Protein AF-0000000078459900 (afdb_homodimer)

Nearest PDB structures (foldseek):
  2zkw-assembly1_B  TM=9.035E-01  e=1.072E-10  Homo sapiens
  6fp6-assembly6_L  TM=8.905E-01  e=1.484E-10  Homo sapiens
  6fp6-assembly7_N  TM=8.810E-01  e=1.261E-10  Homo sapiens
  6fon-assembly1_C  TM=8.998E-01  e=2.840E-10  Homo sapiens
  6fp6-assembly1_B  TM=9.039E-01  e=4.147E-10  Homo sapiens

pLDDT: mean 89.83, std 14.55, range [19.44, 98.75]

Secondary structure (DSSP, 8-state):
---S-S--EEEEEEEEE-SSSS-EEEEEEEEESSTTPPEEEEEEEES--SEEEEEEBS----TTGGGGG-SBP-TT------TTSSS--TTEEEEEETTEEEEEEESS-BSSSTTB-TT-EEEEESS---TT-SSSHHHHHHSS--SEEEEEE-EEE-S--/---S-S--EEEEEEEEE-SSSS-EEEEEEEEESSTTPPEEEEEEEES--SEEEEEEBS----TTGGGGG-SB--TT------TTSSS--TTEEEEEETTEEEEEEESS-BSSSTTB-TT-EEEEESS---TT-SSSHHHHHHSS--SEEEEEE-EEE-S--

Radius of gyration: 20.07 Å; Cα contacts (8 Å, |Δi|>4): 927; chains: 2; bounding box: 51×70×38 Å

Foldseek 3Di:
DPPPDDQDKWKKKWWKDFPPDGKTWMKIWIFTPDPQTFIKIKWAIAPDAAKWWKWWADALDQVVHPVPLHAGAAPPPDWQADPPDPDHGLTGPFIDHNGIDIDGGHRRADCDDPSHSARGKMFIAPAGQCRLPDPDPCNGRGRVRHHTRMMTGMHTDDDDD/DPPPPDQDKWKKKWWKDFPPDGKTWMKIWIFGPDPQTFIKIKWAIAPDAAKWWKWWADALDQVVHPVPLHAGAAPPPDWQADPPDPDHGLTGPFIDHNGIDIDGGHRRADCDDPSHSARGKMFIADAGQCRLPDPDPCNGRGRVRHHTRMMTGMHTDDDDD

Solvent-accessible surface area (backbone atoms only — not comparable to full-atom values): 16250 Å² total; per-residue (Å²): 131,82,66,75,69,78,88,48,66,48,34,34,29,23,58,32,40,24,95,82,55,78,31,36,34,43,36,41,38,40,26,52,67,48,90,88,46,37,22,28,38,39,35,51,31,44,74,42,79,54,58,16,14,31,34,30,25,58,12,19,35,58,87,66,41,64,75,45,15,64,53,68,22,41,94,78,71,56,60,51,42,37,84,88,39,92,60,47,31,49,15,60,67,45,62,29,47,52,25,40,39,79,37,77,65,35,77,65,49,39,84,56,72,92,72,28,48,56,4,13,16,36,35,37,23,66,28,42,43,56,46,35,71,52,97,44,71,52,18,44,64,63,13,48,16,73,55,68,56,29,26,28,44,24,6,32,41,77,76,83,132,129,84,63,78,69,79,87,49,65,47,34,33,29,22,56,32,39,26,94,83,54,76,32,35,35,43,36,40,38,39,28,51,68,47,92,89,45,36,22,28,38,41,34,49,32,45,74,40,79,54,59,16,14,31,33,30,25,57,12,20,37,56,88,66,40,65,75,45,14,66,52,70,24,42,94,79,71,54,60,53,41,37,83,88,41,90,61,46,32,50,15,60,66,45,63,30,47,53,25,40,38,78,38,76,66,35,77,66,48,38,81,55,75,92,71,28,47,58,4,13,17,37,36,36,24,64,27,41,42,57,47,37,70,51,95,45,69,54,17,44,63,62,12,49,15,75,56,67,56,28,25,29,45,26,8,32,40,76,75,82,130

Structure (mmCIF, N/CA/C/O backbone):
data_AF-0000000078459900-model_v1
#
loop_
_entity.id
_entity.type
_entity.pdbx_description
1 polymer 'Superoxide dismutase'
#
loop_
_atom_site.group_PDB
_atom_site.id
_atom_site.type_symbol
_atom_site.label_atom_id
_atom_site.label_alt_id
_atom_site.label_comp_id
_atom_site.label_asym_id
_atom_site.label_entity_id
_atom_site.label_seq_id
_atom_site.pdbx_PDB_ins_code
_atom_site.Cartn_x
_atom_site.Cartn_y
_atom_site.Cartn_z
_atom_site.occupancy
_atom_site.B_iso_or_equiv
_atom_site.auth_seq_id
_atom_site.auth_comp_id
_atom_site.auth_asym_id
_atom_site.auth_atom_id
_atom_site.pdbx_PDB_model_num
ATOM 1 N N . PHE A 1 1 ? -32.281 8.305 -9.258 1 19.44 1 PHE A N 1
ATOM 2 C CA . PHE A 1 1 ? -31.062 8.664 -9.953 1 19.44 1 PHE A CA 1
ATOM 3 C C . PHE A 1 1 ? -29.844 8.414 -9.07 1 19.44 1 PHE A C 1
ATOM 5 O O . PHE A 1 1 ? -29.688 9.039 -8.023 1 19.44 1 PHE A O 1
ATOM 12 N N . ASN A 1 2 ? -29.562 7.129 -8.672 1 26.48 2 ASN A N 1
ATOM 13 C CA . ASN A 1 2 ? -28.594 6.59 -7.727 1 26.48 2 ASN A CA 1
ATOM 14 C C . ASN A 1 2 ? -27.188 7.113 -8.008 1 26.48 2 ASN A C 1
ATOM 16 O O . ASN A 1 2 ? -26.609 6.824 -9.062 1 26.48 2 ASN A O 1
ATOM 20 N N . LEU A 1 3 ? -26.828 8.32 -7.773 1 26.08 3 LEU A N 1
ATOM 21 C CA . LEU A 1 3 ? -25.906 9.367 -8.203 1 26.08 3 LEU A CA 1
ATOM 22 C C . LEU A 1 3 ? -24.453 8.891 -8.125 1 26.08 3 LEU A C 1
ATOM 24 O O . LEU A 1 3 ? -23.531 9.703 -8.117 1 26.08 3 LEU A O 1
ATOM 28 N N . PHE A 1 4 ? -24.219 7.746 -7.406 1 35.91 4 PHE A N 1
ATOM 29 C CA . PHE A 1 4 ? -22.781 7.617 -7.637 1 35.91 4 PHE A CA 1
ATOM 30 C C . PHE A 1 4 ? -22.469 7.594 -9.125 1 35.91 4 PHE A C 1
ATOM 32 O O . PHE A 1 4 ? -23.016 6.777 -9.867 1 35.91 4 PHE A O 1
ATOM 39 N N . PRO A 1 5 ? -22.375 8.719 -9.891 1 38.56 5 PRO A N 1
ATOM 40 C CA . PRO A 1 5 ? -22.328 8.68 -11.359 1 38.56 5 PRO A CA 1
ATOM 41 C C . PRO A 1 5 ? -21.844 7.336 -11.898 1 38.56 5 PRO A C 1
ATOM 43 O O . PRO A 1 5 ? -21.375 6.488 -11.133 1 38.56 5 PRO A O 1
ATOM 46 N N . ALA A 1 6 ? -21.078 7.328 -13.18 1 39.41 6 ALA A N 1
ATOM 47 C CA . ALA A 1 6 ? -20.5 6.379 -14.133 1 39.41 6 ALA A CA 1
ATOM 48 C C . ALA A 1 6 ? -19.734 5.277 -13.406 1 39.41 6 ALA A C 1
ATOM 50 O O . ALA A 1 6 ? -19.297 5.461 -12.273 1 39.41 6 ALA A O 1
ATOM 51 N N . ASP A 1 7 ? -19.578 3.873 -13.914 1 51.59 7 ASP A N 1
ATOM 52 C CA . ASP A 1 7 ? -19.016 2.561 -13.617 1 51.59 7 ASP A CA 1
ATOM 53 C C . ASP A 1 7 ? -17.609 2.684 -13.047 1 51.59 7 ASP A C 1
ATOM 55 O O . ASP A 1 7 ? -16.641 2.883 -13.789 1 51.59 7 ASP A O 1
ATOM 59 N N . ASP A 1 8 ? -17.281 3.053 -11.844 1 75.69 8 ASP A N 1
ATOM 60 C CA . ASP A 1 8 ? -16.031 3.514 -11.234 1 75.69 8 ASP A CA 1
ATOM 61 C C . ASP A 1 8 ? -15.008 2.385 -11.148 1 75.69 8 ASP A C 1
ATOM 63 O O . ASP A 1 8 ? -15.32 1.295 -10.664 1 75.69 8 ASP A O 1
ATOM 67 N N . VAL A 1 9 ? -14.07 2.424 -12.047 1 87.88 9 VAL A N 1
ATOM 68 C CA . VAL A 1 9 ? -12.938 1.506 -12.102 1 87.88 9 VAL A CA 1
ATOM 69 C C . VAL A 1 9 ? -11.969 1.816 -10.961 1 87.88 9 VAL A C 1
ATOM 71 O O . VAL A 1 9 ? -11.633 2.979 -10.727 1 87.88 9 VAL A O 1
ATOM 74 N N . ILE A 1 10 ? -11.75 0.742 -10.172 1 90.81 10 ILE A N 1
ATOM 75 C CA . ILE A 1 10 ? -10.703 0.853 -9.164 1 90.81 10 ILE A CA 1
ATOM 76 C C . ILE A 1 10 ? -9.383 0.335 -9.734 1 90.81 10 ILE A C 1
ATOM 78 O O . ILE A 1 10 ? -9.344 -0.722 -10.367 1 90.81 10 ILE A O 1
ATOM 82 N N . ARG A 1 11 ? -8.336 1.112 -9.555 1 94.38 11 ARG A N 1
ATOM 83 C CA . ARG A 1 11 ? -7.02 0.755 -10.062 1 94.38 11 ARG A CA 1
ATOM 84 C C . ARG A 1 11 ? -5.992 0.7 -8.938 1 94.38 11 ARG A C 1
ATOM 86 O O . ARG A 1 11 ? -6.066 1.476 -7.984 1 94.38 11 ARG A O 1
ATOM 93 N N . ALA A 1 12 ? -5.082 -0.213 -9.086 1 96.81 12 ALA A N 1
ATOM 94 C CA . ALA A 1 12 ? -3.967 -0.374 -8.164 1 96.81 12 ALA A CA 1
ATOM 95 C C . ALA A 1 12 ? -2.684 -0.73 -8.906 1 96.81 12 ALA A C 1
ATOM 97 O O . ALA A 1 12 ? -2.725 -1.138 -10.07 1 96.81 12 ALA A O 1
ATOM 98 N N . ILE A 1 13 ? -1.611 -0.487 -8.234 1 97.38 13 ILE A N 1
ATOM 99 C CA . ILE A 1 13 ? -0.302 -0.732 -8.828 1 97.38 13 ILE A CA 1
ATOM 100 C C . ILE A 1 13 ? 0.681 -1.176 -7.746 1 97.38 13 ILE A C 1
ATOM 102 O O . ILE A 1 13 ? 0.538 -0.803 -6.582 1 97.38 13 ILE A O 1
ATOM 106 N N . SER A 1 14 ? 1.62 -1.979 -8.109 1 97.38 14 SER A N 1
ATOM 107 C CA . SER A 1 14 ? 2.75 -2.326 -7.25 1 97.38 14 SER A CA 1
ATOM 108 C C . SER A 1 14 ? 4.066 -2.258 -8.023 1 97.38 14 SER A C 1
ATOM 110 O O . SER A 1 14 ? 4.188 -2.832 -9.102 1 97.38 14 SER A O 1
ATOM 112 N N . GLN A 1 15 ? 4.98 -1.54 -7.488 1 95.62 15 GLN A N 1
ATOM 113 C CA . GLN A 1 15 ? 6.352 -1.631 -7.973 1 95.62 15 GLN A CA 1
ATOM 114 C C . GLN A 1 15 ? 7.086 -2.807 -7.332 1 95.62 15 GLN A C 1
ATOM 116 O O . GLN A 1 15 ? 7.18 -2.893 -6.105 1 95.62 15 GLN A O 1
ATOM 121 N N . ILE A 1 16 ? 7.594 -3.652 -8.164 1 96.62 16 ILE A N 1
ATOM 122 C CA . ILE A 1 16 ? 8.312 -4.836 -7.719 1 96.62 16 ILE A CA 1
ATOM 123 C C . ILE A 1 16 ? 9.82 -4.582 -7.785 1 96.62 16 ILE A C 1
ATOM 125 O O . ILE A 1 16 ? 10.328 -4.086 -8.797 1 96.62 16 ILE A O 1
ATOM 129 N N . ARG A 1 17 ? 10.453 -4.941 -6.707 1 94.31 17 ARG A N 1
ATOM 130 C CA . ARG A 1 17 ? 11.906 -4.812 -6.676 1 94.31 17 ARG A CA 1
ATOM 131 C C . ARG A 1 17 ? 12.539 -5.922 -5.836 1 94.31 17 ARG A C 1
ATOM 133 O O . ARG A 1 17 ? 11.953 -6.367 -4.852 1 94.31 17 ARG A O 1
ATOM 140 N N . SER A 1 18 ? 13.656 -6.34 -6.266 1 96.06 18 SER A N 1
ATOM 141 C CA . SER A 1 18 ? 14.508 -7.207 -5.461 1 96.06 18 SER A CA 1
ATOM 142 C C . SER A 1 18 ? 15.5 -6.395 -4.637 1 96.06 18 SER A C 1
ATOM 144 O O . SER A 1 18 ? 15.953 -5.336 -5.066 1 96.06 18 SER A O 1
ATOM 146 N N . GLU A 1 19 ? 15.797 -6.867 -3.482 1 86.75 19 GLU A N 1
ATOM 147 C CA . GLU A 1 19 ? 16.844 -6.242 -2.676 1 86.75 19 GLU A CA 1
ATOM 148 C C . GLU A 1 19 ? 18.219 -6.762 -3.062 1 86.75 19 GLU A C 1
ATOM 150 O O . GLU A 1 19 ? 19.234 -6.164 -2.705 1 86.75 19 GLU A O 1
ATOM 155 N N . TYR A 1 20 ? 18.266 -7.758 -3.881 1 87.88 20 TYR A N 1
ATOM 156 C CA . TYR A 1 20 ? 19.531 -8.477 -4.051 1 87.88 20 TYR A CA 1
ATOM 157 C C . TYR A 1 20 ? 19.938 -8.508 -5.516 1 87.88 20 TYR A C 1
ATOM 159 O O . TYR A 1 20 ? 21.125 -8.594 -5.828 1 87.88 20 TYR A O 1
ATOM 167 N N . ASP A 1 21 ? 18.938 -8.508 -6.383 1 90.62 21 ASP A N 1
ATOM 168 C CA . ASP A 1 21 ? 19.234 -8.656 -7.805 1 90.62 21 ASP A CA 1
ATOM 169 C C . ASP A 1 21 ? 18.562 -7.559 -8.625 1 90.62 21 ASP A C 1
ATOM 171 O O . ASP A 1 21 ? 17.969 -6.637 -8.062 1 90.62 21 ASP A O 1
ATOM 175 N N . ASP A 1 22 ? 18.797 -7.664 -9.938 1 93.88 22 ASP A N 1
ATOM 176 C CA . ASP A 1 22 ? 18.25 -6.648 -10.836 1 93.88 22 ASP A CA 1
ATOM 177 C C . ASP A 1 22 ? 16.844 -7.012 -11.289 1 93.88 22 ASP A C 1
ATOM 179 O O . ASP A 1 22 ? 16.469 -6.789 -12.445 1 93.88 22 ASP A O 1
ATOM 183 N N . VAL A 1 23 ? 16.125 -7.605 -10.453 1 96.94 23 VAL A N 1
ATOM 184 C CA . VAL A 1 23 ? 14.719 -7.906 -10.719 1 96.94 23 VAL A CA 1
ATOM 185 C C . VAL A 1 23 ? 13.852 -6.703 -10.359 1 96.94 23 VAL A C 1
ATOM 187 O O . VAL A 1 23 ? 13.867 -6.238 -9.219 1 96.94 23 VAL A O 1
ATOM 190 N N . LYS A 1 24 ? 13.164 -6.199 -11.32 1 96.88 24 LYS A N 1
ATOM 191 C CA . LYS A 1 24 ? 12.312 -5.035 -11.086 1 96.88 24 LYS A CA 1
ATOM 192 C C . LYS A 1 24 ? 11.195 -4.953 -12.125 1 96.88 24 LYS A C 1
ATOM 194 O O . LYS A 1 24 ? 11.328 -5.465 -13.234 1 96.88 24 LYS A O 1
ATOM 199 N N . GLY A 1 25 ? 10.078 -4.355 -11.719 1 97.19 25 GLY A N 1
ATOM 200 C CA . GLY A 1 25 ? 8.969 -4.172 -12.641 1 97.19 25 GLY A CA 1
ATOM 201 C C . GLY A 1 25 ? 7.703 -3.693 -11.961 1 97.19 25 GLY A C 1
ATOM 202 O O . GLY A 1 25 ? 7.762 -3.059 -10.906 1 97.19 25 GLY A O 1
ATOM 203 N N . VAL A 1 26 ? 6.613 -3.893 -12.742 1 97.5 26 VAL A N 1
ATOM 204 C CA . VAL A 1 26 ? 5.348 -3.342 -12.258 1 97.5 26 VAL A CA 1
ATOM 205 C C . VAL A 1 26 ? 4.238 -4.375 -12.422 1 97.5 26 VAL A C 1
ATOM 207 O O . VAL A 1 26 ? 4.254 -5.168 -13.367 1 97.5 26 VAL A O 1
ATOM 210 N N . VAL A 1 27 ? 3.367 -4.367 -11.469 1 98.31 27 VAL A N 1
ATOM 211 C CA . VAL A 1 27 ? 2.104 -5.09 -11.555 1 98.31 27 VAL A CA 1
ATOM 212 C C . VAL A 1 27 ? 0.939 -4.105 -11.523 1 98.31 27 VAL A C 1
ATOM 214 O O . VAL A 1 27 ? 0.907 -3.203 -10.68 1 98.31 27 VAL A O 1
ATOM 217 N N . THR A 1 28 ? -0 -4.262 -12.422 1 97.81 28 THR A N 1
ATOM 218 C CA . THR A 1 28 ? -1.181 -3.404 -12.43 1 97.81 28 THR A CA 1
ATOM 219 C C . THR A 1 28 ? -2.447 -4.223 -12.211 1 97.81 28 THR A C 1
ATOM 221 O O . THR A 1 28 ? -2.521 -5.387 -12.617 1 97.81 28 THR A O 1
ATOM 224 N N . PHE A 1 29 ? -3.377 -3.578 -11.555 1 97.38 29 PHE A N 1
ATOM 225 C CA . PHE A 1 29 ? -4.695 -4.137 -11.266 1 97.38 29 PHE A CA 1
ATOM 226 C C . PHE A 1 29 ? -5.793 -3.193 -11.734 1 97.38 29 PHE A C 1
ATOM 228 O O . PHE A 1 29 ? -5.684 -1.975 -11.578 1 97.38 29 PHE A O 1
ATOM 235 N N . HIS A 1 30 ? -6.789 -3.805 -12.211 1 95 30 HIS A N 1
ATOM 236 C CA . HIS A 1 30 ? -7.977 -3.068 -12.625 1 95 30 HIS A CA 1
ATOM 237 C C . HIS A 1 30 ? -9.242 -3.869 -12.344 1 95 30 HIS A C 1
ATOM 239 O O . HIS A 1 30 ? -9.328 -5.051 -12.695 1 95 30 HIS A O 1
ATOM 245 N N . GLN A 1 31 ? -10.219 -3.109 -11.758 1 94.56 31 GLN A N 1
ATOM 246 C CA . GLN A 1 31 ? -11.477 -3.783 -11.477 1 94.56 31 GLN A CA 1
ATOM 247 C C . GLN A 1 31 ? -12.648 -2.801 -11.508 1 94.56 31 GLN A C 1
ATOM 249 O O . GLN A 1 31 ? -12.578 -1.726 -10.906 1 94.56 31 GLN A O 1
ATOM 254 N N . GLN A 1 32 ? -13.656 -3.189 -12.281 1 90.12 32 GLN A N 1
ATOM 255 C CA . GLN A 1 32 ? -14.875 -2.391 -12.242 1 90.12 32 GLN A CA 1
ATOM 256 C C . GLN A 1 32 ? -15.523 -2.461 -10.859 1 90.12 32 GLN A C 1
ATOM 258 O O . GLN A 1 32 ? -15.547 -3.521 -10.234 1 90.12 32 GLN A O 1
ATOM 263 N N . HIS A 1 33 ? -15.922 -1.349 -10.453 1 82.94 33 HIS A N 1
ATOM 264 C CA . HIS A 1 33 ? -16.562 -1.305 -9.148 1 82.94 33 HIS A CA 1
ATOM 265 C C . HIS A 1 33 ? -18.016 -1.77 -9.227 1 82.94 33 HIS A C 1
ATOM 267 O O . HIS A 1 33 ? -18.938 -1.003 -8.93 1 82.94 33 HIS A O 1
ATOM 273 N N . THR A 1 34 ? -18.266 -2.861 -9.719 1 82.19 34 THR A N 1
ATOM 274 C CA . THR A 1 34 ? -19.562 -3.527 -9.75 1 82.19 34 THR A CA 1
ATOM 275 C C . THR A 1 34 ? -19.469 -4.918 -9.133 1 82.19 34 THR A C 1
ATOM 277 O O . THR A 1 34 ? -18.406 -5.539 -9.141 1 82.19 34 THR A O 1
ATOM 280 N N . ALA A 1 35 ? -20.516 -5.227 -8.586 1 76.25 35 ALA A N 1
ATOM 281 C CA . ALA A 1 35 ? -20.531 -6.516 -7.902 1 76.25 35 ALA A CA 1
ATOM 282 C C . ALA A 1 35 ? -20.047 -7.633 -8.82 1 76.25 35 ALA A C 1
ATOM 284 O O . ALA A 1 35 ? -20.438 -7.703 -9.984 1 76.25 35 ALA A O 1
ATOM 285 N N . ASN A 1 36 ? -19.094 -8.367 -8.352 1 81.38 36 ASN A N 1
ATOM 286 C CA . ASN A 1 36 ? -18.609 -9.617 -8.93 1 81.38 36 ASN A CA 1
ATOM 287 C C . ASN A 1 36 ? -17.812 -9.375 -10.203 1 81.38 36 ASN A C 1
ATOM 289 O O . ASN A 1 36 ? -17.703 -10.266 -11.047 1 81.38 36 ASN A O 1
ATOM 293 N N . SER A 1 37 ? -17.391 -8.156 -10.445 1 91.94 37 SER A N 1
ATOM 294 C CA . SER A 1 37 ? -16.5 -7.934 -11.578 1 91.94 37 SER A CA 1
ATOM 295 C C . SER A 1 37 ? -15.125 -8.539 -11.336 1 91.94 37 SER A C 1
ATOM 297 O O . SER A 1 37 ? -14.562 -8.406 -10.25 1 91.94 37 SER A O 1
ATOM 299 N N . PRO A 1 38 ? -14.688 -9.25 -12.336 1 94.94 38 PRO A N 1
ATOM 300 C CA . PRO A 1 38 ? -13.344 -9.82 -12.164 1 94.94 38 PRO A CA 1
ATOM 301 C C . PRO A 1 38 ? -12.25 -8.75 -12.172 1 94.94 38 PRO A C 1
ATOM 303 O O . PRO A 1 38 ? -12.469 -7.637 -12.656 1 94.94 38 PRO A O 1
ATOM 306 N N . CYS A 1 39 ? -11.164 -9.07 -11.609 1 96.62 39 CYS A N 1
ATOM 307 C CA . CYS A 1 39 ? -10 -8.188 -11.594 1 96.62 39 CYS A CA 1
ATOM 308 C C . CYS A 1 39 ? -9.023 -8.547 -12.703 1 96.62 39 CYS A C 1
ATOM 310 O O . CYS A 1 39 ? -8.734 -9.727 -12.922 1 96.62 39 CYS A O 1
ATOM 312 N N . THR A 1 40 ? -8.57 -7.574 -13.414 1 97.5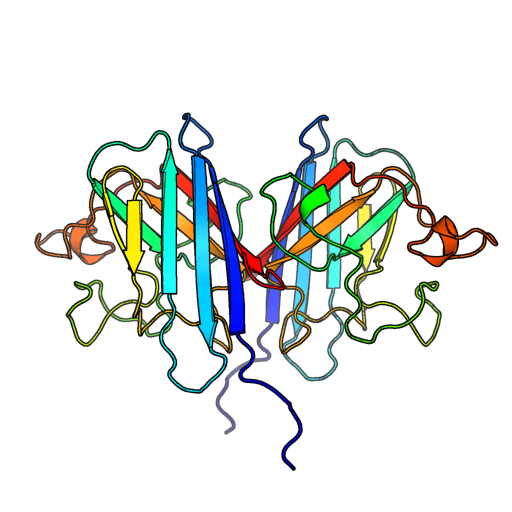6 40 THR A N 1
ATOM 313 C CA . THR A 1 40 ? -7.484 -7.75 -14.375 1 97.56 40 THR A CA 1
ATOM 314 C C . THR A 1 40 ? -6.133 -7.484 -13.719 1 97.56 40 THR A C 1
ATOM 316 O O . THR A 1 40 ? -5.945 -6.457 -13.062 1 97.56 40 THR A O 1
ATOM 319 N N . ILE A 1 41 ? -5.246 -8.461 -13.914 1 98.31 41 ILE A N 1
ATOM 320 C CA . ILE A 1 41 ? -3.904 -8.352 -13.359 1 98.31 41 ILE A CA 1
ATOM 321 C C . ILE A 1 41 ? -2.867 -8.523 -14.461 1 98.31 41 ILE A C 1
ATOM 323 O O . ILE A 1 41 ? -2.93 -9.492 -15.234 1 98.31 41 ILE A O 1
ATOM 327 N N . ARG A 1 42 ? -1.961 -7.602 -14.594 1 98.69 42 ARG A N 1
ATOM 328 C CA . ARG A 1 42 ? -0.859 -7.684 -15.547 1 98.69 42 ARG A CA 1
ATOM 329 C C . ARG A 1 42 ? 0.47 -7.352 -14.875 1 98.69 42 ARG A C 1
ATOM 331 O O . ARG A 1 42 ? 0.545 -6.438 -14.055 1 98.69 42 ARG A O 1
ATOM 338 N N . ALA A 1 43 ? 1.473 -8.125 -15.234 1 98.56 43 ALA A N 1
ATOM 339 C CA . ALA A 1 43 ? 2.807 -7.863 -14.703 1 98.56 43 ALA A CA 1
ATOM 340 C C . ALA A 1 43 ? 3.85 -7.852 -15.82 1 98.56 43 ALA A C 1
ATOM 342 O O . ALA A 1 43 ? 3.775 -8.648 -16.75 1 98.56 43 ALA A O 1
ATOM 343 N N . ASN A 1 44 ? 4.738 -6.957 -15.719 1 98.38 44 ASN A N 1
ATOM 344 C CA . ASN A 1 44 ? 5.969 -6.875 -16.5 1 98.38 44 ASN A CA 1
ATOM 345 C C . ASN A 1 44 ? 7.188 -6.66 -15.609 1 98.38 44 ASN A C 1
ATOM 347 O O . ASN A 1 44 ? 7.391 -5.566 -15.078 1 98.38 44 ASN A O 1
ATOM 351 N N . ILE A 1 45 ? 7.945 -7.715 -15.43 1 98.12 45 ILE A N 1
ATOM 352 C CA . ILE A 1 45 ? 9.094 -7.699 -14.531 1 98.12 45 ILE A CA 1
ATOM 353 C C . ILE A 1 45 ? 10.359 -8.055 -15.297 1 98.12 45 ILE A C 1
ATOM 355 O O . ILE A 1 45 ? 10.445 -9.109 -15.922 1 98.12 45 ILE A O 1
ATOM 359 N N . THR A 1 46 ? 11.312 -7.242 -15.219 1 98.12 46 THR A N 1
ATOM 360 C CA . THR A 1 46 ? 12.594 -7.473 -15.883 1 98.12 46 THR A CA 1
ATOM 361 C C . THR A 1 46 ? 13.586 -8.141 -14.93 1 98.12 46 THR A C 1
ATOM 363 O O . THR A 1 46 ? 13.43 -8.062 -13.711 1 98.12 46 THR A O 1
ATOM 366 N N . GLY A 1 47 ? 14.516 -8.859 -15.516 1 97.69 47 GLY A N 1
ATOM 367 C CA . GLY A 1 47 ? 15.516 -9.547 -14.711 1 97.69 47 GLY A CA 1
ATOM 368 C C . GLY A 1 47 ? 15.039 -10.883 -14.164 1 97.69 47 GLY A C 1
ATOM 369 O O . GLY A 1 47 ? 15.664 -11.453 -13.273 1 97.69 47 GLY A O 1
ATOM 370 N N . LEU A 1 48 ? 13.977 -11.234 -14.594 1 96.5 48 LEU A N 1
ATOM 371 C CA . LEU A 1 48 ? 13.375 -12.492 -14.148 1 96.5 48 LEU A CA 1
ATOM 372 C C . LEU A 1 48 ? 13.266 -13.484 -15.305 1 96.5 48 LEU A C 1
ATOM 374 O O . LEU A 1 48 ? 12.508 -13.266 -16.25 1 96.5 48 LEU A O 1
ATOM 378 N N . SER A 1 49 ? 14.023 -14.57 -15.305 1 96.75 49 SER A N 1
ATOM 379 C CA . SER A 1 49 ? 13.977 -15.617 -16.328 1 96.75 49 SER A CA 1
ATOM 380 C C . SER A 1 49 ? 13.344 -16.891 -15.781 1 96.75 49 SER A C 1
ATOM 382 O O . SER A 1 49 ? 13.516 -17.219 -14.609 1 96.75 49 SER A O 1
ATOM 384 N N . GLY A 1 50 ? 12.57 -17.578 -16.703 1 98.12 50 GLY A N 1
ATOM 385 C CA . GLY A 1 50 ? 11.969 -18.844 -16.312 1 98.12 50 GLY A CA 1
ATOM 386 C C . GLY A 1 50 ? 10.625 -18.688 -15.633 1 98.12 50 GLY A C 1
ATOM 387 O O . GLY A 1 50 ? 9.945 -17.688 -15.812 1 98.12 50 GLY A O 1
ATOM 388 N N . GLU A 1 51 ? 10.234 -19.766 -14.945 1 98.25 51 GLU A N 1
ATOM 389 C CA . GLU A 1 51 ? 8.945 -19.828 -14.266 1 98.25 51 GLU A CA 1
ATOM 390 C C . GLU A 1 51 ? 9.102 -19.625 -12.766 1 98.25 51 GLU A C 1
ATOM 392 O O . GLU A 1 51 ? 10.008 -20.188 -12.148 1 98.25 51 GLU A O 1
ATOM 397 N N . HIS A 1 52 ? 8.281 -18.766 -12.18 1 98.31 52 HIS A N 1
ATOM 398 C CA . HIS A 1 52 ? 8.336 -18.438 -10.758 1 98.31 52 HIS A CA 1
ATOM 399 C C . HIS A 1 52 ? 6.938 -18.359 -10.156 1 98.31 52 HIS A C 1
ATOM 401 O O . HIS A 1 52 ? 5.996 -17.922 -10.812 1 98.31 52 HIS A O 1
ATOM 407 N N . GLY A 1 53 ? 6.82 -18.812 -8.914 1 97.62 53 GLY A N 1
ATOM 408 C CA . GLY A 1 53 ? 5.574 -18.578 -8.195 1 97.62 53 GLY A CA 1
ATOM 409 C C . GLY A 1 53 ? 5.246 -17.094 -8.031 1 97.62 53 GLY A C 1
ATOM 410 O O . GLY A 1 53 ? 6.145 -16.266 -7.867 1 97.62 53 GLY A O 1
ATOM 411 N N . PHE A 1 54 ? 4.023 -16.797 -8.055 1 98.25 54 PHE A N 1
ATOM 412 C CA . PHE A 1 54 ? 3.494 -15.438 -7.973 1 98.25 54 PHE A CA 1
ATOM 413 C C . PHE A 1 54 ? 2.281 -15.383 -7.055 1 98.25 54 PHE A C 1
ATOM 415 O O . PHE A 1 54 ? 1.345 -16.172 -7.203 1 98.25 54 PHE A O 1
ATOM 422 N N . ALA A 1 55 ? 2.354 -14.445 -5.988 1 98.12 55 ALA A N 1
ATOM 423 C CA . ALA A 1 55 ? 1.264 -14.492 -5.016 1 98.12 55 ALA A CA 1
ATOM 424 C C . ALA A 1 55 ? 1.094 -13.148 -4.316 1 98.12 55 ALA A C 1
ATOM 426 O O . ALA A 1 55 ? 2.068 -12.414 -4.113 1 98.12 55 ALA A O 1
ATOM 427 N N . ILE A 1 56 ? -0.098 -12.867 -4.016 1 98.44 56 ILE A N 1
ATOM 428 C CA . ILE A 1 56 ? -0.426 -11.797 -3.084 1 98.44 56 ILE A CA 1
ATOM 429 C C . ILE A 1 56 ? -0.366 -12.32 -1.652 1 98.44 56 ILE A C 1
ATOM 431 O O . ILE A 1 56 ? -0.844 -13.422 -1.367 1 98.44 56 ILE A O 1
ATOM 435 N N . LEU A 1 57 ? 0.197 -11.531 -0.774 1 97.56 57 LEU A N 1
ATOM 436 C CA . LEU A 1 57 ? 0.481 -11.977 0.584 1 97.56 57 LEU A CA 1
ATOM 437 C C . LEU A 1 57 ? -0.376 -11.227 1.597 1 97.56 57 LEU A C 1
ATOM 439 O O . LEU A 1 57 ? -1.202 -10.391 1.219 1 97.56 57 LEU A O 1
ATOM 443 N N . ASP A 1 58 ? -0.204 -11.586 2.896 1 95.56 58 ASP A N 1
ATOM 444 C CA . ASP A 1 58 ? -1.099 -11.133 3.959 1 95.56 58 ASP A CA 1
ATOM 445 C C . ASP A 1 58 ? -0.95 -9.633 4.203 1 95.56 58 ASP A C 1
ATOM 447 O O . ASP A 1 58 ? -1.945 -8.922 4.367 1 95.56 58 ASP A O 1
ATOM 451 N N . TRP A 1 59 ? 0.313 -9.188 4.164 1 95.44 59 TRP A N 1
ATOM 452 C CA . TRP A 1 59 ? 0.573 -7.883 4.762 1 95.44 59 TRP A CA 1
ATOM 453 C C . TRP A 1 59 ? 1.405 -7.012 3.824 1 95.44 59 TRP A C 1
ATOM 455 O O . TRP A 1 59 ? 2.055 -7.523 2.908 1 95.44 59 TRP A O 1
ATOM 465 N N . GLY A 1 60 ? 1.247 -5.711 4.035 1 96.06 60 GLY A N 1
ATOM 466 C CA . GLY A 1 60 ? 2.082 -4.742 3.342 1 96.06 60 GLY A CA 1
ATOM 467 C C . GLY A 1 60 ? 3.162 -4.148 4.223 1 96.06 60 GLY A C 1
ATOM 468 O O . GLY A 1 60 ? 3.336 -2.928 4.266 1 96.06 60 GLY A O 1
ATOM 469 N N . ASN A 1 61 ? 3.805 -4.992 5.016 1 89 61 ASN A N 1
ATOM 470 C CA . ASN A 1 61 ? 4.926 -4.648 5.883 1 89 61 ASN A CA 1
ATOM 471 C C . ASN A 1 61 ? 6.258 -5.055 5.262 1 89 61 ASN A C 1
ATOM 473 O O . ASN A 1 61 ? 6.531 -6.242 5.09 1 89 61 ASN A O 1
ATOM 477 N N . MET A 1 62 ? 7.125 -4.086 4.969 1 86.62 62 MET A N 1
ATOM 478 C CA . MET A 1 62 ? 8.383 -4.441 4.312 1 86.62 62 MET A CA 1
ATOM 479 C C . MET A 1 62 ? 9.57 -4.121 5.207 1 86.62 62 MET A C 1
ATOM 481 O O . MET A 1 62 ? 10.664 -3.838 4.715 1 86.62 62 MET A O 1
ATOM 485 N N . VAL A 1 63 ? 9.406 -4.113 6.461 1 84.12 63 VAL A N 1
ATOM 486 C CA . VAL A 1 63 ? 10.461 -3.746 7.402 1 84.12 63 VAL A CA 1
ATOM 487 C C . VAL A 1 63 ? 11.633 -4.719 7.27 1 84.12 63 VAL A C 1
ATOM 489 O O . VAL A 1 63 ? 12.797 -4.309 7.34 1 84.12 63 VAL A O 1
ATOM 492 N N . SER A 1 64 ? 11.375 -5.996 7.02 1 85.31 64 SER A N 1
ATOM 493 C CA . SER A 1 64 ? 12.414 -6.992 6.777 1 85.31 64 SER A CA 1
ATOM 494 C C . SER A 1 64 ? 12.375 -7.496 5.34 1 85.31 64 SER A C 1
ATOM 496 O O . SER A 1 64 ? 12.633 -8.68 5.086 1 85.31 64 SER A O 1
ATOM 498 N N . GLY A 1 65 ? 11.961 -6.629 4.5 1 90.12 65 GLY A N 1
ATOM 499 C CA . GLY A 1 65 ? 11.883 -7.023 3.104 1 90.12 65 GLY A CA 1
ATOM 500 C C . GLY A 1 65 ? 10.703 -7.922 2.803 1 90.12 65 GLY A C 1
ATOM 501 O O . GLY A 1 65 ? 9.648 -7.809 3.439 1 90.12 65 GLY A O 1
ATOM 502 N N . CYS A 1 66 ? 10.922 -8.781 1.883 1 94.81 66 CYS A N 1
ATOM 503 C CA . CYS A 1 66 ? 9.805 -9.57 1.373 1 94.81 66 CYS A CA 1
ATOM 504 C C . CYS A 1 66 ? 9.344 -10.602 2.402 1 94.81 66 CYS A C 1
ATOM 506 O O . CYS A 1 66 ? 8.211 -11.078 2.344 1 94.81 66 CYS A O 1
ATOM 508 N N . TYR A 1 67 ? 10.18 -10.867 3.363 1 92.19 67 TYR A N 1
ATOM 509 C CA . TYR A 1 67 ? 9.875 -11.906 4.344 1 92.19 67 TYR A CA 1
ATOM 510 C C . TYR A 1 67 ? 8.836 -11.414 5.348 1 92.19 67 TYR A C 1
ATOM 512 O O . TYR A 1 67 ? 8.211 -12.219 6.043 1 92.19 67 TYR A O 1
ATOM 520 N N . SER A 1 68 ? 8.672 -10.164 5.387 1 92.25 68 SER A N 1
ATOM 521 C CA . SER A 1 68 ? 7.773 -9.609 6.395 1 92.25 68 SER A CA 1
ATOM 522 C C . SER A 1 68 ? 6.352 -9.484 5.859 1 92.25 68 SER A C 1
ATOM 524 O O . SER A 1 68 ? 5.453 -9.031 6.574 1 92.25 68 SER A O 1
ATOM 526 N N . LEU A 1 69 ? 6.129 -9.961 4.66 1 94.38 69 LEU A N 1
ATOM 527 C CA . LEU A 1 69 ? 4.828 -9.773 4.023 1 94.38 69 LEU A CA 1
ATOM 528 C C . LEU A 1 69 ? 3.84 -10.836 4.48 1 94.38 69 LEU A C 1
ATOM 530 O O . LEU A 1 69 ? 2.646 -10.758 4.176 1 94.38 69 LEU A O 1
ATOM 534 N N . GLY A 1 70 ? 4.289 -11.875 5.172 1 94.19 70 GLY A N 1
ATOM 535 C CA . GLY A 1 70 ? 3.389 -12.898 5.664 1 94.19 70 GLY A CA 1
ATOM 536 C C . GLY A 1 70 ? 3.18 -14.031 4.676 1 94.19 70 GLY A C 1
ATOM 537 O O . GLY A 1 70 ? 4.055 -14.32 3.855 1 94.19 70 GLY A O 1
ATOM 538 N N . ASN A 1 71 ? 2.102 -14.742 4.848 1 94.75 71 ASN A N 1
ATOM 539 C CA . ASN A 1 71 ? 1.771 -15.891 4.012 1 94.75 71 ASN A CA 1
ATOM 540 C C . ASN A 1 71 ? 0.846 -15.5 2.863 1 94.75 71 ASN A C 1
ATOM 542 O O . ASN A 1 71 ? 0.425 -14.344 2.764 1 94.75 71 ASN A O 1
ATOM 546 N N . THR A 1 72 ? 0.604 -16.516 1.954 1 96.38 72 THR A N 1
ATOM 547 C CA . THR A 1 72 ? -0.342 -16.281 0.872 1 96.38 72 THR A CA 1
ATOM 548 C C . THR A 1 72 ? -1.683 -15.797 1.424 1 96.38 72 THR A C 1
ATOM 550 O O . THR A 1 72 ? -2.205 -16.375 2.381 1 96.38 72 THR A O 1
ATOM 553 N N . PHE A 1 73 ? -2.201 -14.75 0.836 1 96.62 73 PHE A N 1
ATOM 554 C CA . PHE A 1 73 ? -3.477 -14.195 1.28 1 96.62 73 PHE A CA 1
ATOM 555 C C . PHE A 1 73 ? -4.594 -15.227 1.127 1 96.62 73 PHE A C 1
ATOM 557 O O . PHE A 1 73 ? -4.906 -15.648 0.011 1 96.62 73 PHE A O 1
ATOM 564 N N . ASN A 1 74 ? -5.227 -15.57 2.324 1 95.38 74 ASN A N 1
ATOM 565 C CA . ASN A 1 74 ? -6.18 -16.672 2.385 1 95.38 74 ASN A CA 1
ATOM 566 C C . ASN A 1 74 ? -7.324 -16.375 3.348 1 95.38 74 ASN A C 1
ATOM 568 O O . ASN A 1 74 ? -7.48 -17.047 4.363 1 95.38 74 ASN A O 1
ATOM 572 N N . PRO A 1 75 ? -8.164 -15.414 2.932 1 92.69 75 PRO A N 1
ATOM 573 C CA . PRO A 1 75 ? -9.234 -15.008 3.852 1 92.69 75 PRO A CA 1
ATOM 574 C C . PRO A 1 75 ? -10.242 -16.125 4.113 1 92.69 75 PRO A C 1
ATOM 576 O O . PRO A 1 75 ? -10.914 -16.125 5.145 1 92.69 75 PRO A O 1
ATOM 579 N N . ASP A 1 76 ? -10.273 -17.062 3.225 1 90.62 76 ASP A N 1
ATOM 580 C CA . ASP A 1 76 ? -11.266 -18.141 3.355 1 90.62 76 ASP A CA 1
ATOM 581 C C . ASP A 1 76 ? -10.656 -19.375 4.02 1 90.62 76 ASP A C 1
ATOM 583 O O . ASP A 1 76 ? -11.344 -20.359 4.254 1 90.62 76 ASP A O 1
ATOM 587 N N . ARG A 1 77 ? -9.422 -19.281 4.328 1 91.56 77 ARG A N 1
ATOM 588 C CA . ARG A 1 77 ? -8.719 -20.359 5.031 1 91.56 77 ARG A CA 1
ATOM 589 C C . ARG A 1 77 ? -8.891 -21.688 4.312 1 91.56 77 ARG A C 1
ATOM 591 O O . ARG A 1 77 ? -9.281 -22.688 4.93 1 91.56 77 ARG A O 1
ATOM 598 N N . VAL A 1 78 ? -8.602 -21.672 3.018 1 91.5 78 VAL A N 1
ATOM 599 C CA . VAL A 1 78 ? -8.703 -22.891 2.215 1 91.5 78 VAL A CA 1
ATOM 600 C C . VAL A 1 78 ? -7.309 -23.422 1.913 1 91.5 78 VAL A C 1
ATOM 602 O O . VAL A 1 78 ? -6.312 -22.719 2.078 1 91.5 78 VAL A O 1
ATOM 605 N N . SER A 1 79 ? -7.234 -24.688 1.523 1 89.25 79 SER A N 1
ATOM 606 C CA . SER A 1 79 ? -5.961 -25.312 1.188 1 89.25 79 SER A CA 1
ATOM 607 C C . SER A 1 79 ? -5.414 -24.781 -0.135 1 89.25 79 SER A C 1
ATOM 609 O O . SER A 1 79 ? -6.176 -24.312 -0.979 1 89.25 79 SER A O 1
ATOM 611 N N . HIS A 1 80 ? -4.105 -24.875 -0.248 1 92 80 HIS A N 1
ATOM 612 C CA . HIS A 1 80 ? -3.484 -24.547 -1.524 1 92 80 HIS A CA 1
ATOM 613 C C . HIS A 1 80 ? -3.959 -25.484 -2.629 1 92 80 HIS A C 1
ATOM 615 O O . HIS A 1 80 ? -4.027 -26.703 -2.43 1 92 80 HIS A O 1
ATOM 621 N N . ALA A 1 81 ? -4.305 -24.922 -3.658 1 86.19 81 ALA A N 1
ATOM 622 C CA . ALA A 1 81 ? -4.793 -25.672 -4.805 1 86.19 81 ALA A CA 1
ATOM 623 C C . ALA A 1 81 ? -4.578 -24.906 -6.105 1 86.19 81 ALA A C 1
ATOM 625 O O . ALA A 1 81 ? -4.359 -23.688 -6.086 1 86.19 81 ALA A O 1
ATOM 626 N N . PRO A 1 82 ? -4.648 -25.672 -7.195 1 82.19 82 PRO A N 1
ATOM 627 C CA . PRO A 1 82 ? -4.547 -24.969 -8.469 1 82.19 82 PRO A CA 1
ATOM 628 C C . PRO A 1 82 ? -5.73 -24.031 -8.719 1 82.19 82 PRO A C 1
ATOM 630 O O . PRO A 1 82 ? -6.777 -24.172 -8.086 1 82.19 82 PRO A O 1
ATOM 633 N N . PHE A 1 83 ? -5.48 -23.031 -9.586 1 75.75 83 PHE A N 1
ATOM 634 C CA . PHE A 1 83 ? -6.434 -21.953 -9.852 1 75.75 83 PHE A CA 1
ATOM 635 C C . PHE A 1 83 ? -7.777 -22.516 -10.289 1 75.75 83 PHE A C 1
ATOM 637 O O . PHE A 1 83 ? -8.828 -21.953 -9.992 1 75.75 83 PHE A O 1
ATOM 644 N N . GLU A 1 84 ? -7.801 -23.719 -10.938 1 76.62 84 GLU A N 1
ATOM 645 C CA . GLU A 1 84 ? -9.008 -24.312 -11.508 1 76.62 84 GLU A CA 1
ATOM 646 C C . GLU A 1 84 ? -9.867 -24.953 -10.422 1 76.62 84 GLU A C 1
ATOM 648 O O . GLU A 1 84 ? -11.039 -25.281 -10.664 1 76.62 84 GLU A O 1
ATOM 653 N N . HIS A 1 85 ? -9.273 -25.109 -9.273 1 79.69 85 HIS A N 1
ATOM 654 C CA . HIS A 1 85 ? -10.016 -25.719 -8.172 1 79.69 85 HIS A CA 1
ATOM 655 C C . HIS A 1 85 ? -11.062 -24.75 -7.625 1 79.69 85 HIS A C 1
ATOM 657 O O . HIS A 1 85 ? -10.82 -23.547 -7.539 1 79.69 85 HIS A O 1
ATOM 663 N N . ALA A 1 86 ? -12.141 -25.328 -7.27 1 79.81 86 ALA A N 1
ATOM 664 C CA . ALA A 1 86 ? -13.258 -24.531 -6.766 1 79.81 86 ALA A CA 1
ATOM 665 C C . ALA A 1 86 ? -12.852 -23.766 -5.504 1 79.81 86 ALA A C 1
ATOM 667 O O . ALA A 1 86 ? -13.273 -22.625 -5.297 1 79.81 86 ALA A O 1
ATOM 668 N N . LEU A 1 87 ? -12.07 -24.438 -4.656 1 84.31 87 LEU A N 1
ATOM 669 C CA . LEU A 1 87 ? -11.531 -23.766 -3.484 1 84.31 87 LEU A CA 1
ATOM 670 C C . LEU A 1 87 ? -10.102 -23.281 -3.738 1 84.31 87 LEU A C 1
ATOM 672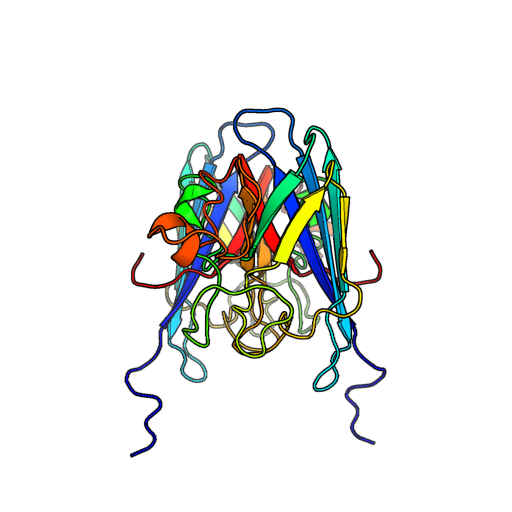 O O . LEU A 1 87 ? -9.211 -24.094 -3.994 1 84.31 87 LEU A O 1
ATOM 676 N N . HIS A 1 88 ? -9.93 -22.125 -3.889 1 88.75 88 HIS A N 1
ATOM 677 C CA . HIS A 1 88 ? -8.656 -21.516 -4.238 1 88.75 88 HIS A CA 1
ATOM 678 C C . HIS A 1 88 ? -8.336 -20.328 -3.332 1 88.75 88 HIS A C 1
ATOM 680 O O . HIS A 1 88 ? -9.219 -19.516 -3.039 1 88.75 88 HIS A O 1
ATOM 686 N N . ARG A 1 89 ? -7.098 -20.328 -2.842 1 92.75 89 ARG A N 1
ATOM 687 C CA . ARG A 1 89 ? -6.672 -19.172 -2.062 1 92.75 89 ARG A CA 1
ATOM 688 C C . ARG A 1 89 ? -6.664 -17.906 -2.92 1 92.75 89 ARG A C 1
ATOM 690 O O . ARG A 1 89 ? -6.074 -17.891 -4 1 92.75 89 ARG A O 1
ATOM 697 N N . VAL A 1 90 ? -7.141 -16.875 -2.375 1 93.81 90 VAL A N 1
ATOM 698 C CA . VAL A 1 90 ? -7.281 -15.617 -3.09 1 93.81 90 VAL A CA 1
ATOM 699 C C . VAL A 1 90 ? -5.914 -15.141 -3.574 1 93.81 90 VAL A C 1
ATOM 701 O O . VAL A 1 90 ? -5.77 -14.695 -4.715 1 93.81 90 VAL A O 1
ATOM 704 N N . GLY A 1 91 ? -4.891 -15.297 -2.762 1 97 91 GLY A N 1
ATOM 705 C CA . GLY A 1 91 ? -3.59 -14.711 -3.041 1 97 91 GLY A CA 1
ATOM 706 C C . GLY A 1 91 ? -2.758 -15.539 -4.004 1 97 91 GLY A C 1
ATOM 707 O O . GLY A 1 91 ? -1.746 -15.062 -4.523 1 97 91 GLY A O 1
ATOM 708 N N . THR A 1 92 ? -3.174 -16.766 -4.262 1 96.12 92 THR A N 1
ATOM 709 C CA . THR A 1 92 ? -2.426 -17.609 -5.191 1 96.12 92 THR A CA 1
ATOM 710 C C . THR A 1 92 ? -2.689 -17.188 -6.633 1 96.12 92 THR A C 1
ATOM 712 O O . THR A 1 92 ? -3.803 -17.328 -7.141 1 96.12 92 THR A O 1
ATOM 715 N N . LEU A 1 93 ? -1.629 -16.75 -7.312 1 96.5 93 LEU A N 1
ATOM 716 C CA . LEU A 1 93 ? -1.801 -16.281 -8.68 1 96.5 93 LEU A CA 1
ATOM 717 C C . LEU A 1 93 ? -1.201 -17.266 -9.68 1 96.5 93 LEU A C 1
ATOM 719 O O . LEU A 1 93 ? -1.312 -17.078 -10.891 1 96.5 93 LEU A O 1
ATOM 723 N N . GLY A 1 94 ? -0.571 -18.281 -9.164 1 95.12 94 GLY A N 1
ATOM 724 C CA . GLY A 1 94 ? 0.101 -19.234 -10.031 1 95.12 94 GLY A CA 1
ATOM 725 C C . GLY A 1 94 ? 1.535 -18.844 -10.336 1 95.12 94 GLY A C 1
ATOM 726 O O . GLY A 1 94 ? 2.32 -18.562 -9.43 1 95.12 94 GLY A O 1
ATOM 727 N N . ASN A 1 95 ? 1.824 -18.922 -11.688 1 96.94 95 ASN A N 1
ATOM 728 C CA . ASN A 1 95 ? 3.213 -18.688 -12.07 1 96.94 95 ASN A CA 1
ATOM 729 C C . ASN A 1 95 ? 3.336 -17.5 -13.031 1 96.94 95 ASN A C 1
ATOM 731 O O . ASN A 1 95 ? 2.465 -17.297 -13.875 1 96.94 95 ASN A O 1
ATOM 735 N N . ILE A 1 96 ? 4.348 -16.797 -12.867 1 98.31 96 ILE A N 1
ATOM 736 C CA . ILE A 1 96 ? 4.797 -15.805 -13.836 1 98.31 96 ILE A CA 1
ATOM 737 C C . ILE A 1 96 ? 5.938 -16.375 -14.672 1 98.31 96 ILE A C 1
ATOM 739 O O . ILE A 1 96 ? 6.824 -17.047 -14.148 1 98.31 96 ILE A O 1
ATOM 743 N N . ILE A 1 97 ? 5.883 -16.125 -15.992 1 98.5 97 ILE A N 1
ATOM 744 C CA . ILE A 1 97 ? 6.859 -16.719 -16.906 1 98.5 97 ILE A CA 1
ATOM 745 C C . ILE A 1 97 ? 7.656 -15.609 -17.594 1 98.5 97 ILE A C 1
ATOM 747 O O . ILE A 1 97 ? 7.082 -14.734 -18.25 1 98.5 97 ILE A O 1
ATOM 751 N N . ASP A 1 98 ? 8.961 -15.656 -17.422 1 98.44 98 ASP A N 1
ATOM 752 C CA . ASP A 1 98 ? 9.883 -14.695 -18.016 1 98.44 98 ASP A CA 1
ATOM 753 C C . ASP A 1 98 ? 9.445 -13.258 -17.734 1 98.44 98 ASP A C 1
ATOM 755 O O . ASP A 1 98 ? 9.5 -12.406 -18.625 1 98.44 98 ASP A O 1
ATOM 759 N N . GLY A 1 99 ? 8.883 -13.102 -16.609 1 98.5 99 GLY A N 1
ATOM 760 C CA . GLY A 1 99 ? 8.547 -11.773 -16.125 1 98.5 99 GLY A CA 1
ATOM 761 C C . GLY A 1 99 ? 7.215 -11.266 -16.641 1 98.5 99 GLY A C 1
ATOM 762 O O . GLY A 1 99 ? 6.84 -10.117 -16.391 1 98.5 99 GLY A O 1
ATOM 763 N N . GLN A 1 100 ? 6.516 -12.094 -17.344 1 98.69 100 GLN A N 1
ATOM 764 C CA . GLN A 1 100 ? 5.234 -11.695 -17.922 1 98.69 100 GLN A CA 1
ATOM 765 C C . GLN A 1 100 ? 4.086 -12.469 -17.281 1 98.69 100 GLN A C 1
ATOM 767 O O . GLN A 1 100 ? 4.172 -13.688 -17.109 1 98.69 100 GLN A O 1
ATOM 772 N N . TYR A 1 101 ? 3.074 -11.727 -16.875 1 98.5 101 TYR A N 1
ATOM 773 C CA . TYR A 1 101 ? 1.864 -12.297 -16.297 1 98.5 101 TYR A CA 1
ATOM 774 C C . TYR A 1 101 ? 0.625 -11.547 -16.766 1 98.5 101 TYR A C 1
ATOM 776 O O . TYR A 1 101 ? 0.626 -10.32 -16.844 1 98.5 101 TYR A O 1
ATOM 784 N N . GLU A 1 102 ? -0.383 -12.25 -17.156 1 98.12 102 GLU A N 1
ATOM 785 C CA . GLU A 1 102 ? -1.665 -11.656 -17.531 1 98.12 102 GLU A CA 1
ATOM 786 C C . GLU A 1 102 ? -2.828 -12.539 -17.078 1 98.12 102 GLU A C 1
ATOM 788 O O . GLU A 1 102 ? -2.871 -13.727 -17.406 1 98.12 102 GLU A O 1
ATOM 793 N N . ASP A 1 103 ? -3.699 -11.953 -16.312 1 96.94 103 ASP A N 1
ATOM 794 C CA . ASP A 1 103 ? -4.98 -12.523 -15.914 1 96.94 103 ASP A CA 1
ATOM 795 C C . ASP A 1 103 ? -6.113 -11.516 -16.094 1 96.94 103 ASP A C 1
ATOM 797 O O . ASP A 1 103 ? -6.281 -10.609 -15.273 1 96.94 103 ASP A O 1
ATOM 801 N N . GLU A 1 104 ? -6.945 -11.719 -17.078 1 95.62 104 GLU A N 1
ATOM 802 C CA . GLU A 1 104 ? -7.949 -10.719 -17.422 1 95.62 104 GLU A CA 1
ATOM 803 C C . GLU A 1 104 ? -9.266 -10.969 -16.688 1 95.62 104 GLU A C 1
ATOM 805 O O . GLU A 1 104 ? -10.148 -10.117 -16.688 1 95.62 104 GLU A O 1
ATOM 810 N N . ASN A 1 105 ? -9.336 -12.109 -16.094 1 94.44 105 ASN A N 1
ATOM 811 C CA . ASN A 1 105 ? -10.609 -12.492 -15.492 1 94.44 105 ASN A CA 1
ATOM 812 C C . ASN A 1 105 ? -10.422 -13.148 -14.133 1 94.44 105 ASN A C 1
ATOM 814 O O . ASN A 1 105 ? -11.023 -14.188 -13.844 1 94.44 105 ASN A O 1
ATOM 818 N N . ASN A 1 106 ? -9.547 -12.594 -13.32 1 95.44 106 ASN A N 1
ATOM 819 C CA . ASN A 1 106 ? -9.367 -13.156 -11.984 1 95.44 106 ASN A CA 1
ATOM 820 C C . ASN A 1 106 ? -10.617 -12.977 -11.125 1 95.44 106 ASN A C 1
ATOM 822 O O . ASN A 1 106 ? -10.977 -11.852 -10.773 1 95.44 106 ASN A O 1
ATOM 826 N N . ARG A 1 107 ? -11.266 -14.008 -10.734 1 92.12 107 ARG A N 1
ATOM 827 C CA . ARG A 1 107 ? -12.547 -13.922 -10.031 1 92.12 107 ARG A CA 1
ATOM 828 C C . ARG A 1 107 ? -12.344 -13.898 -8.523 1 92.12 107 ARG A C 1
ATOM 830 O O . ARG A 1 107 ? -13.305 -13.734 -7.766 1 92.12 107 ARG A O 1
ATOM 837 N N . TYR A 1 108 ? -11.109 -14.086 -8.047 1 92.94 108 TYR A N 1
ATOM 838 C CA . TYR A 1 108 ? -10.867 -14.195 -6.617 1 92.94 108 TYR A CA 1
ATOM 839 C C . TYR A 1 108 ? -10.375 -12.867 -6.047 1 92.94 108 TYR A C 1
ATOM 841 O O . TYR A 1 108 ? -10.82 -12.445 -4.977 1 92.94 108 TYR A O 1
ATOM 849 N N . VAL A 1 109 ? -9.508 -12.203 -6.773 1 96.06 109 VAL A N 1
ATOM 850 C CA . VAL A 1 109 ? -8.883 -10.977 -6.297 1 96.06 109 VAL A CA 1
ATOM 851 C C . VAL A 1 109 ? -9.875 -9.82 -6.383 1 96.06 109 VAL A C 1
ATOM 853 O O . VAL A 1 109 ? -10.578 -9.672 -7.383 1 96.06 109 VAL A O 1
ATOM 856 N N . THR A 1 110 ? -9.938 -9.062 -5.293 1 94.88 110 THR A N 1
ATOM 857 C CA . THR A 1 110 ? -10.781 -7.871 -5.305 1 94.88 110 THR A CA 1
ATOM 858 C C . THR A 1 110 ? -10.008 -6.652 -4.805 1 94.88 110 THR A C 1
ATOM 860 O O . THR A 1 110 ? -9.148 -6.773 -3.926 1 94.88 110 THR A O 1
ATOM 863 N N . LEU A 1 111 ? -10.359 -5.473 -5.336 1 94.19 111 LEU A N 1
ATOM 864 C CA . LEU A 1 111 ? -9.711 -4.223 -4.969 1 94.19 111 LEU A CA 1
ATOM 865 C C . LEU A 1 111 ? -10.594 -3.402 -4.035 1 94.19 111 LEU A C 1
ATOM 867 O O . LEU A 1 111 ? -10.281 -2.248 -3.732 1 94.19 111 LEU A O 1
ATOM 871 N N . TYR A 1 112 ? -11.633 -3.98 -3.588 1 87.56 112 TYR A N 1
ATOM 872 C CA . TYR A 1 112 ? -12.539 -3.266 -2.693 1 87.56 112 TYR A CA 1
ATOM 873 C C . TYR A 1 112 ? -13.125 -4.203 -1.646 1 87.56 112 TYR A C 1
ATOM 875 O O . TYR A 1 112 ? -13.031 -5.426 -1.776 1 87.56 112 TYR A O 1
ATOM 883 N N . GLY A 1 113 ? -13.586 -3.514 -0.596 1 85 113 GLY A N 1
ATOM 884 C CA . GLY A 1 113 ? -14.242 -4.305 0.431 1 85 113 GLY A CA 1
ATOM 885 C C . GLY A 1 113 ? -13.273 -4.934 1.415 1 85 113 GLY A C 1
ATOM 886 O O . GLY A 1 113 ? -12.094 -4.574 1.448 1 85 113 GLY A O 1
ATOM 887 N N . ARG A 1 114 ? -13.711 -5.832 2.213 1 83.94 114 ARG A N 1
ATOM 888 C CA . ARG A 1 114 ? -12.969 -6.418 3.33 1 83.94 114 ARG A CA 1
ATOM 889 C C . ARG A 1 114 ? -11.773 -7.219 2.836 1 83.94 114 ARG A C 1
ATOM 891 O O . ARG A 1 114 ? -10.727 -7.25 3.488 1 83.94 114 ARG A O 1
ATOM 898 N N . ASN A 1 115 ? -11.953 -7.82 1.688 1 91.38 115 ASN A N 1
ATOM 899 C CA . ASN A 1 115 ? -10.883 -8.68 1.192 1 91.38 115 ASN A CA 1
ATOM 900 C C . ASN A 1 115 ? -10.039 -7.977 0.129 1 91.38 115 ASN A C 1
ATOM 902 O O . ASN A 1 115 ? -9.352 -8.625 -0.657 1 91.38 115 ASN A O 1
ATOM 906 N N . SER A 1 116 ? -10.172 -6.641 0.091 1 93.44 116 SER A N 1
ATOM 907 C CA . SER A 1 116 ? -9.344 -5.879 -0.847 1 93.44 116 SER A CA 1
ATOM 908 C C . SER A 1 116 ? -7.871 -6.23 -0.696 1 93.44 116 SER A C 1
ATOM 910 O O . SER A 1 116 ? -7.371 -6.363 0.423 1 93.44 116 SER A O 1
ATOM 912 N N . VAL A 1 117 ? -7.195 -6.258 -1.815 1 96.94 117 VAL A N 1
ATOM 913 C CA . VAL A 1 117 ? -5.773 -6.586 -1.747 1 96.94 117 VAL A CA 1
ATOM 914 C C . VAL A 1 117 ? -4.949 -5.301 -1.688 1 96.94 117 VAL A C 1
ATOM 916 O O . VAL A 1 117 ? -3.725 -5.348 -1.559 1 96.94 117 VAL A O 1
ATOM 919 N N . ILE A 1 118 ? -5.598 -4.16 -1.794 1 96.12 118 ILE A N 1
ATOM 920 C CA . ILE A 1 118 ? -4.887 -2.896 -1.631 1 96.12 118 ILE A CA 1
ATOM 921 C C . ILE A 1 118 ? -4.234 -2.846 -0.252 1 96.12 118 ILE A C 1
ATOM 923 O O . ILE A 1 118 ? -4.859 -3.191 0.752 1 96.12 118 ILE A O 1
ATOM 927 N N . GLY A 1 119 ? -2.953 -2.447 -0.268 1 97 119 GLY A N 1
ATOM 928 C CA . GLY A 1 119 ? -2.197 -2.367 0.972 1 97 119 GLY A CA 1
ATOM 929 C C . GLY A 1 119 ? -1.484 -3.658 1.32 1 97 119 GLY A C 1
ATOM 930 O O . GLY A 1 119 ? -0.7 -3.703 2.271 1 97 119 GLY A O 1
ATOM 931 N N . ARG A 1 120 ? -1.73 -4.699 0.625 1 97.25 120 ARG A N 1
ATOM 932 C CA . ARG A 1 120 ? -1.045 -5.973 0.831 1 97.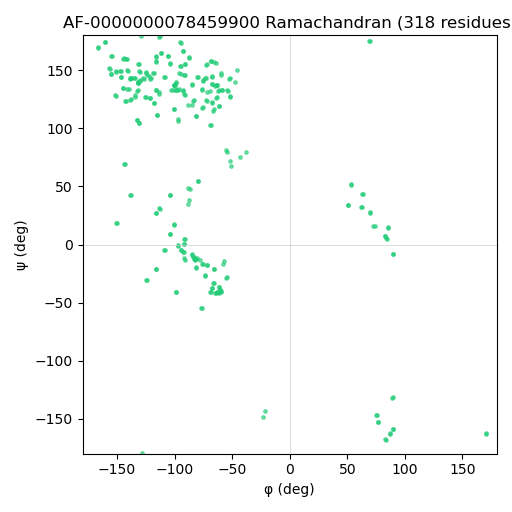25 120 ARG A CA 1
ATOM 933 C C . ARG A 1 120 ? 0.176 -6.09 -0.076 1 97.25 120 ARG A C 1
ATOM 935 O O . ARG A 1 120 ? 0.362 -5.277 -0.983 1 97.25 120 ARG A O 1
ATOM 942 N N . GLY A 1 121 ? 0.98 -7.059 0.25 1 97.81 121 GLY A N 1
ATOM 943 C CA . GLY A 1 121 ? 2.162 -7.297 -0.563 1 97.81 121 GLY A CA 1
ATOM 944 C C . GLY A 1 121 ? 1.924 -8.289 -1.686 1 97.81 121 GLY A C 1
ATOM 945 O O . GLY A 1 121 ? 1.027 -9.133 -1.597 1 97.81 121 GLY A O 1
ATOM 946 N N . ILE A 1 122 ? 2.684 -8.203 -2.695 1 98.62 122 ILE A N 1
ATOM 947 C CA . ILE A 1 122 ? 2.752 -9.172 -3.787 1 98.62 122 ILE A CA 1
ATOM 948 C C . ILE A 1 122 ? 4.207 -9.555 -4.043 1 98.62 122 ILE A C 1
ATOM 950 O O . ILE A 1 122 ? 5.102 -8.711 -3.986 1 98.62 122 ILE A O 1
ATOM 954 N N . ALA A 1 123 ? 4.395 -10.859 -4.332 1 98.44 123 ALA A N 1
ATOM 955 C CA . ALA A 1 123 ? 5.781 -11.32 -4.391 1 98.44 123 ALA A CA 1
ATOM 956 C C . ALA A 1 123 ? 5.977 -12.312 -5.531 1 98.44 123 ALA A C 1
ATOM 958 O O . ALA A 1 123 ? 5.059 -13.055 -5.883 1 98.44 123 ALA A O 1
ATOM 959 N N . VAL A 1 124 ? 7.156 -12.273 -6.023 1 98.5 124 VAL A N 1
ATOM 960 C CA . VAL A 1 124 ? 7.707 -13.305 -6.902 1 98.5 124 VAL A CA 1
ATOM 961 C C . VAL A 1 124 ? 8.617 -14.234 -6.105 1 98.5 124 VAL A C 1
ATOM 963 O O . VAL A 1 124 ? 9.445 -13.766 -5.312 1 98.5 124 VAL A O 1
ATOM 966 N N . PHE A 1 125 ? 8.461 -15.531 -6.406 1 98 125 PHE A N 1
ATOM 967 C CA . PHE A 1 125 ? 9.203 -16.5 -5.617 1 98 125 PHE A CA 1
ATOM 968 C C . PHE A 1 125 ? 10.281 -17.172 -6.457 1 98 125 PHE A C 1
ATOM 970 O O . PHE A 1 125 ? 10.289 -17.047 -7.684 1 98 125 PHE A O 1
ATOM 977 N N . GLU A 1 126 ? 11.18 -17.812 -5.773 1 96.88 126 GLU A N 1
ATOM 978 C CA . GLU A 1 126 ? 12.367 -18.391 -6.395 1 96.88 126 GLU A CA 1
ATOM 979 C C . GLU A 1 126 ? 12 -19.562 -7.309 1 96.88 126 GLU A C 1
ATOM 981 O O . GLU A 1 126 ? 12.609 -19.75 -8.367 1 96.88 126 GLU A O 1
ATOM 986 N N . ASN A 1 127 ? 10.992 -20.391 -6.914 1 97.31 127 ASN A N 1
ATOM 987 C CA . ASN A 1 127 ? 10.594 -21.578 -7.664 1 97.31 127 ASN A CA 1
ATOM 988 C C . ASN A 1 127 ? 9.164 -21.453 -8.18 1 97.31 127 ASN A C 1
ATOM 990 O O . ASN A 1 127 ? 8.367 -20.688 -7.645 1 97.31 127 ASN A O 1
ATOM 994 N N . PRO A 1 128 ? 8.867 -22.25 -9.266 1 97.25 128 PRO A N 1
ATOM 995 C CA . PRO A 1 128 ? 7.469 -22.281 -9.703 1 97.25 128 PRO A CA 1
ATOM 996 C C . PRO A 1 128 ? 6.543 -22.953 -8.695 1 97.25 128 PRO A C 1
ATOM 998 O O . PRO A 1 128 ? 6.973 -23.844 -7.957 1 97.25 128 PRO A O 1
ATOM 1001 N N . ASP A 1 129 ? 5.352 -22.406 -8.633 1 96 129 ASP A N 1
ATOM 1002 C CA . ASP A 1 129 ? 4.297 -23.109 -7.898 1 96 129 ASP A CA 1
ATOM 1003 C C . ASP A 1 129 ? 3.967 -24.453 -8.547 1 96 129 ASP A C 1
ATOM 1005 O O . ASP A 1 129 ? 3.555 -24.5 -9.711 1 96 129 ASP A O 1
ATOM 1009 N N . ASP A 1 130 ? 3.992 -25.5 -7.859 1 93.5 130 ASP A N 1
ATOM 1010 C CA . ASP A 1 130 ? 3.77 -26.828 -8.43 1 93.5 130 ASP A CA 1
ATOM 1011 C C . ASP A 1 130 ? 2.295 -27.219 -8.352 1 93.5 130 ASP A C 1
ATOM 1013 O O . ASP A 1 130 ? 1.917 -28.312 -8.742 1 93.5 130 ASP A O 1
ATOM 1017 N N . GLY A 1 131 ? 1.447 -26.344 -7.809 1 87.44 131 GLY A N 1
ATOM 1018 C CA . GLY A 1 131 ? 0.013 -26.562 -7.75 1 87.44 131 GLY A CA 1
ATOM 1019 C C . GLY A 1 131 ? -0.377 -27.672 -6.789 1 87.44 131 GLY A C 1
ATOM 1020 O O . GLY A 1 131 ? -1.367 -28.375 -7.012 1 87.44 131 GLY A O 1
ATOM 1021 N N . ALA A 1 132 ? 0.412 -27.859 -5.84 1 82.38 132 ALA A N 1
ATOM 1022 C CA . ALA A 1 132 ? 0.21 -28.906 -4.844 1 82.38 132 ALA A CA 1
ATOM 1023 C C . ALA A 1 132 ? 0.222 -30.297 -5.488 1 82.38 132 ALA A C 1
ATOM 1025 O O . ALA A 1 132 ? -0.547 -31.172 -5.098 1 82.38 132 ALA A O 1
ATOM 1026 N N . THR A 1 133 ? 0.938 -30.484 -6.465 1 81.75 133 THR A N 1
ATOM 1027 C CA . THR A 1 133 ? 0.96 -31.766 -7.176 1 81.75 133 THR A CA 1
ATOM 1028 C C . THR A 1 133 ? 1.864 -32.781 -6.465 1 81.75 133 THR A C 1
ATOM 1030 O O . THR A 1 133 ? 1.776 -33.969 -6.711 1 81.75 133 THR A O 1
ATOM 1033 N N . LYS A 1 134 ? 2.754 -32.25 -5.637 1 84.81 134 LYS A N 1
ATOM 1034 C CA . LYS A 1 134 ? 3.643 -33.156 -4.902 1 84.81 134 LYS A CA 1
ATOM 1035 C C . LYS A 1 134 ? 3.092 -33.438 -3.512 1 84.81 134 LYS A C 1
ATOM 1037 O O . LYS A 1 134 ? 2.318 -32.656 -2.959 1 84.81 134 LYS A O 1
ATOM 1042 N N . ASN A 1 135 ? 3.293 -34.531 -3.008 1 85.38 135 ASN A N 1
ATOM 1043 C CA . ASN A 1 135 ? 2.811 -34.969 -1.697 1 85.38 135 ASN A CA 1
ATOM 1044 C C . ASN A 1 135 ? 3.783 -34.562 -0.589 1 85.38 135 ASN A C 1
ATOM 1046 O O . ASN A 1 135 ? 4.227 -35.406 0.184 1 85.38 135 ASN A O 1
ATOM 1050 N N . THR A 1 136 ? 4.25 -33.344 -0.544 1 89.38 136 THR A N 1
ATOM 1051 C CA . THR A 1 136 ? 5.102 -32.812 0.516 1 89.38 136 THR A CA 1
ATOM 1052 C C . THR A 1 136 ? 4.402 -31.688 1.253 1 89.38 136 THR A C 1
ATOM 1054 O O . THR A 1 136 ? 3.449 -31.094 0.736 1 89.38 136 THR A O 1
ATOM 1057 N N . ALA A 1 137 ? 4.902 -31.406 2.412 1 90.25 137 ALA A N 1
ATOM 1058 C CA . ALA A 1 137 ? 4.355 -30.312 3.219 1 90.25 137 ALA A CA 1
ATOM 1059 C C . ALA A 1 137 ? 4.535 -28.969 2.518 1 90.25 137 ALA A C 1
ATOM 1061 O O . ALA A 1 137 ? 3.633 -28.141 2.539 1 90.25 137 ALA A O 1
ATOM 1062 N N . ALA A 1 138 ? 5.645 -28.812 1.938 1 89.12 138 ALA A N 1
ATOM 1063 C CA . ALA A 1 138 ? 5.93 -27.562 1.244 1 89.12 138 ALA A CA 1
ATOM 1064 C C . ALA A 1 138 ? 4.992 -27.359 0.056 1 89.12 138 ALA A C 1
ATOM 1066 O O . ALA A 1 138 ? 4.504 -26.25 -0.183 1 89.12 138 ALA A O 1
ATOM 1067 N N . SER A 1 139 ? 4.758 -28.406 -0.653 1 91.12 139 SER A N 1
ATOM 1068 C CA . SER A 1 139 ? 3.834 -28.359 -1.783 1 91.12 139 SER A CA 1
ATOM 1069 C C . SER A 1 139 ? 2.422 -28.016 -1.329 1 91.12 139 SER A C 1
ATOM 1071 O O . SER A 1 139 ? 1.77 -27.141 -1.924 1 91.12 139 SER A O 1
ATOM 1073 N N . ARG A 1 140 ? 2.02 -28.547 -0.275 1 88.31 140 ARG A N 1
ATOM 1074 C CA . ARG A 1 140 ? 0.671 -28.328 0.236 1 88.31 140 ARG A CA 1
ATOM 1075 C C . ARG A 1 140 ? 0.533 -26.938 0.834 1 88.31 140 ARG A C 1
ATOM 1077 O O . ARG A 1 140 ? -0.556 -26.359 0.833 1 88.31 140 ARG A O 1
ATOM 1084 N N . PHE A 1 141 ? 1.578 -26.406 1.274 1 89.19 141 PHE A N 1
ATOM 1085 C CA . PHE A 1 141 ? 1.549 -25.125 1.954 1 89.19 141 PHE A CA 1
ATOM 1086 C C . PHE A 1 141 ? 1.394 -23.984 0.951 1 89.19 141 PHE A C 1
ATOM 1088 O O . PHE A 1 141 ? 0.461 -23.188 1.051 1 89.19 141 PHE A O 1
ATOM 1095 N N . ASN A 1 142 ? 2.311 -23.984 -0.015 1 91.62 142 ASN A N 1
ATOM 1096 C CA . ASN A 1 142 ? 2.229 -22.875 -0.957 1 91.62 142 ASN A CA 1
ATOM 1097 C C . ASN A 1 142 ? 2.746 -23.266 -2.336 1 91.62 142 ASN A C 1
ATOM 1099 O O . ASN A 1 142 ? 3.164 -22.406 -3.117 1 91.62 142 ASN A O 1
ATOM 1103 N N . GLY A 1 143 ? 2.812 -24.625 -2.57 1 93.44 143 GLY A N 1
ATOM 1104 C CA . GLY A 1 143 ? 3.221 -25.094 -3.887 1 93.44 143 GLY A CA 1
ATOM 1105 C C . GLY A 1 143 ? 4.727 -25.188 -4.047 1 93.44 143 GLY A C 1
ATOM 1106 O O . GLY A 1 143 ? 5.238 -25.172 -5.168 1 93.44 143 GLY A O 1
ATOM 1107 N N . ASP A 1 144 ? 5.441 -25.125 -2.914 1 95.81 144 ASP A N 1
ATOM 1108 C CA . ASP A 1 144 ? 6.891 -25.297 -2.883 1 95.81 144 ASP A CA 1
ATOM 1109 C C . ASP A 1 144 ? 7.598 -24.188 -3.662 1 95.81 144 ASP A C 1
ATOM 1111 O O . ASP A 1 144 ? 8.539 -24.453 -4.414 1 95.81 144 ASP A O 1
ATOM 1115 N N . VAL A 1 145 ? 7.168 -23.047 -3.48 1 96.44 145 VAL A N 1
ATOM 1116 C CA . VAL A 1 145 ? 7.641 -21.953 -4.312 1 96.44 145 VAL A CA 1
ATOM 1117 C C . VAL A 1 145 ? 8.977 -21.438 -3.779 1 96.44 145 VAL A C 1
ATOM 1119 O O . VAL A 1 145 ? 9.664 -20.656 -4.453 1 96.44 145 VAL A O 1
ATOM 1122 N N . GLY A 1 146 ? 9.445 -21.781 -2.551 1 96.25 146 GLY A N 1
ATOM 1123 C CA . GLY A 1 146 ? 10.703 -21.312 -1.994 1 96.25 146 GLY A CA 1
ATOM 1124 C C . GLY A 1 146 ? 10.641 -19.891 -1.487 1 96.25 146 GLY A C 1
ATOM 1125 O O . GLY A 1 146 ? 9.586 -19.422 -1.053 1 96.25 146 GLY A O 1
ATOM 1126 N N . ALA A 1 147 ? 11.758 -19.156 -1.46 1 95.75 147 ALA A N 1
ATOM 1127 C CA . ALA A 1 147 ? 11.883 -17.812 -0.867 1 95.75 147 ALA A CA 1
ATOM 1128 C C . ALA A 1 147 ? 11.344 -16.75 -1.812 1 95.75 147 ALA A C 1
ATOM 1130 O O . ALA A 1 147 ? 11.492 -16.859 -3.031 1 95.75 147 ALA A O 1
ATOM 1131 N N . PRO A 1 148 ? 10.742 -15.75 -1.22 1 97.25 148 PRO A N 1
ATOM 1132 C CA . PRO A 1 148 ? 10.445 -14.602 -2.084 1 97.25 148 PRO A CA 1
ATOM 1133 C C . PRO A 1 148 ? 11.703 -13.875 -2.553 1 97.25 148 PRO A C 1
ATOM 1135 O O . PRO A 1 148 ? 12.609 -13.633 -1.756 1 97.25 148 PRO A O 1
ATOM 1138 N N . ILE A 1 149 ? 11.758 -13.484 -3.824 1 96.94 149 ILE A N 1
ATOM 1139 C CA . ILE A 1 149 ? 12.992 -12.906 -4.34 1 96.94 149 ILE A CA 1
ATOM 1140 C C . ILE A 1 149 ? 12.758 -11.453 -4.738 1 96.94 149 ILE A C 1
ATOM 1142 O O . ILE A 1 149 ? 13.711 -10.688 -4.895 1 96.94 149 ILE A O 1
ATOM 1146 N N . ALA A 1 150 ? 11.531 -11.055 -4.98 1 97.75 150 ALA A N 1
ATOM 1147 C CA . ALA A 1 150 ? 11.125 -9.68 -5.254 1 97.75 150 ALA A CA 1
ATOM 1148 C C . ALA A 1 150 ? 9.695 -9.43 -4.797 1 97.75 150 ALA A C 1
ATOM 1150 O O . ALA A 1 150 ? 8.867 -10.352 -4.777 1 97.75 150 ALA A O 1
ATOM 1151 N N . CYS A 1 151 ? 9.453 -8.234 -4.406 1 97.62 151 CYS A N 1
ATOM 1152 C CA . CYS A 1 151 ? 8.109 -7.949 -3.895 1 97.62 151 CYS A CA 1
ATOM 1153 C C . CYS A 1 151 ? 7.82 -6.457 -3.934 1 97.62 151 CYS A C 1
ATOM 1155 O O . CYS A 1 151 ? 8.68 -5.66 -4.301 1 97.62 151 CYS A O 1
ATOM 1157 N N . GLY A 1 152 ? 6.648 -6.082 -3.629 1 97.06 152 GLY A N 1
ATOM 1158 C CA . GLY A 1 152 ? 6.145 -4.727 -3.49 1 97.06 152 GLY A CA 1
ATOM 1159 C C . GLY A 1 152 ? 4.793 -4.656 -2.811 1 97.06 152 GLY A C 1
ATOM 1160 O O . GLY A 1 152 ? 4.152 -5.688 -2.582 1 97.06 152 GLY A O 1
ATOM 1161 N N . ILE A 1 153 ? 4.387 -3.469 -2.473 1 97.69 153 ILE A N 1
ATOM 1162 C CA . ILE A 1 153 ? 3.076 -3.238 -1.87 1 97.69 153 ILE A CA 1
ATOM 1163 C C . ILE A 1 153 ? 2.092 -2.77 -2.939 1 97.69 153 ILE A C 1
ATOM 1165 O O . ILE A 1 153 ? 2.443 -1.966 -3.805 1 97.69 153 ILE A O 1
ATOM 1169 N N . ILE A 1 154 ? 0.902 -3.262 -2.863 1 98.12 154 ILE A N 1
ATOM 1170 C CA . ILE A 1 154 ? -0.142 -2.873 -3.807 1 98.12 154 ILE A C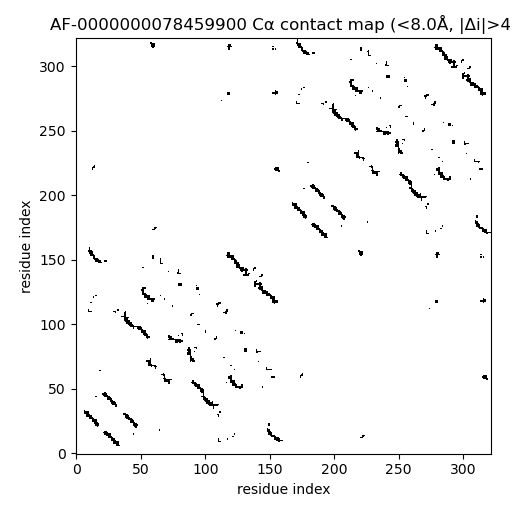A 1
ATOM 1171 C C . ILE A 1 154 ? -0.753 -1.541 -3.381 1 98.12 154 ILE A C 1
ATOM 1173 O O . ILE A 1 154 ? -1.432 -1.462 -2.354 1 98.12 154 ILE A O 1
ATOM 1177 N N . GLY A 1 155 ? -0.494 -0.536 -4.152 1 97.44 155 GLY A N 1
ATOM 1178 C CA . GLY A 1 155 ? -0.958 0.808 -3.85 1 97.44 155 GLY A CA 1
ATOM 1179 C C . GLY A 1 155 ? -2.135 1.241 -4.703 1 97.44 155 GLY A C 1
ATOM 1180 O O . GLY A 1 155 ? -2.291 0.776 -5.836 1 97.44 155 GLY A O 1
ATOM 1181 N N . ARG A 1 156 ? -2.873 2.162 -4.164 1 95.25 156 ARG A N 1
ATOM 1182 C CA . ARG A 1 156 ? -4.004 2.742 -4.875 1 95.25 156 ARG A CA 1
ATOM 1183 C C . ARG A 1 156 ? -3.535 3.713 -5.953 1 95.25 156 ARG A C 1
ATOM 1185 O O . ARG A 1 156 ? -2.592 4.477 -5.742 1 95.25 156 ARG A O 1
ATOM 1192 N N . VAL A 1 157 ? -4.176 3.709 -7.062 1 92.94 157 VAL A N 1
ATOM 1193 C CA . VAL A 1 157 ? -3.887 4.73 -8.062 1 92.94 157 VAL A CA 1
ATOM 1194 C C . VAL A 1 157 ? -5.188 5.223 -8.695 1 92.94 157 VAL A C 1
ATOM 1196 O O . VAL A 1 157 ? -6.207 4.527 -8.656 1 92.94 157 VAL A O 1
ATOM 1199 N N . GLY A 1 158 ? -5.094 6.562 -8.938 1 77.38 158 GLY A N 1
ATOM 1200 C CA . GLY A 1 158 ? -6.207 7.148 -9.664 1 77.38 158 GLY A CA 1
ATOM 1201 C C . GLY A 1 158 ? -6.043 7.074 -11.172 1 77.38 158 GLY A C 1
ATOM 1202 O O . GLY A 1 158 ? -4.961 6.746 -11.664 1 77.38 158 GLY A O 1
ATOM 1203 N N . GLY A 1 159 ? -7.078 7.223 -11.914 1 62.16 159 GLY A N 1
ATOM 1204 C CA . GLY A 1 159 ? -7.051 7.434 -13.352 1 62.16 159 GLY A CA 1
ATOM 1205 C C . GLY A 1 159 ? -6.578 6.215 -14.125 1 62.16 159 GLY A C 1
ATOM 1206 O O . GLY A 1 159 ? -6.359 5.152 -13.539 1 62.16 159 GLY A O 1
ATOM 1207 N N . GLU A 1 160 ? -6.613 6.285 -15.57 1 48.12 160 GLU A N 1
ATOM 1208 C CA . GLU A 1 160 ? -6.086 5.25 -16.453 1 48.12 160 GLU A CA 1
ATOM 1209 C C . GLU A 1 160 ? -4.566 5.156 -16.359 1 48.12 160 GLU A C 1
ATOM 1211 O O . GLU A 1 160 ? -3.895 6.152 -16.094 1 48.12 160 GLU A O 1
ATOM 1216 N N . PHE A 1 161 ? -4.027 3.871 -15.969 1 40.47 161 PHE A N 1
ATOM 1217 C CA . PHE A 1 161 ? -2.584 3.717 -16.109 1 40.47 161 PHE A CA 1
ATOM 1218 C C . PHE A 1 161 ? -2.109 4.305 -17.438 1 40.47 161 PHE A C 1
ATOM 1220 O O . PHE A 1 161 ? -2.863 4.348 -18.406 1 40.47 161 PHE A O 1
ATOM 1227 N N . PHE B 1 1 ? -26.766 -12.195 19.578 1 20.16 1 PHE B N 1
ATOM 1228 C CA . PHE B 1 1 ? -25.328 -12.242 19.891 1 20.16 1 PHE B CA 1
ATOM 1229 C C . PHE B 1 1 ? -24.5 -11.82 18.688 1 20.16 1 PHE B C 1
ATOM 1231 O O . PHE B 1 1 ? -24.578 -12.445 17.625 1 20.16 1 PHE B O 1
ATOM 1238 N N . ASN B 1 2 ? -24.594 -10.539 18.25 1 25.86 2 ASN B N 1
ATOM 1239 C CA . ASN B 1 2 ? -24.078 -9.891 17.047 1 25.86 2 ASN B CA 1
ATOM 1240 C C . ASN B 1 2 ? -22.594 -10.164 16.859 1 25.86 2 ASN B C 1
ATOM 1242 O O . ASN B 1 2 ? -21.766 -9.711 17.672 1 25.86 2 ASN B O 1
ATOM 1246 N N . LEU B 1 3 ? -22.094 -11.344 16.578 1 25.61 3 LEU B N 1
ATOM 1247 C CA . LEU B 1 3 ? -20.922 -12.203 16.703 1 25.61 3 LEU B CA 1
ATOM 1248 C C . LEU B 1 3 ? -19.703 -11.539 16.078 1 25.61 3 LEU B C 1
ATOM 1250 O O . LEU B 1 3 ? -18.703 -12.211 15.781 1 25.61 3 LEU B O 1
ATOM 1254 N N . PHE B 1 4 ? -19.953 -10.492 15.219 1 35.34 4 PHE B N 1
ATOM 1255 C CA . PHE B 1 4 ? -18.562 -10.195 14.867 1 35.34 4 PHE B CA 1
ATOM 1256 C C . PHE B 1 4 ? -17.734 -9.945 16.125 1 35.34 4 PHE B C 1
ATOM 1258 O O . PHE B 1 4 ? -18.062 -9.078 16.938 1 35.34 4 PHE B O 1
ATOM 1265 N N . PRO B 1 5 ? -17.234 -10.992 16.922 1 38.75 5 PRO B N 1
ATOM 1266 C CA . PRO B 1 5 ? -16.641 -10.852 18.266 1 38.75 5 PRO B CA 1
ATOM 1267 C C . PRO B 1 5 ? -16.141 -9.438 18.531 1 38.75 5 PRO B C 1
ATOM 1269 O O . PRO B 1 5 ? -16.109 -8.602 17.625 1 38.75 5 PRO B O 1
ATOM 1272 N N . ALA B 1 6 ? -14.852 -9.297 19.344 1 39.66 6 ALA B N 1
ATOM 1273 C CA . ALA B 1 6 ? -13.984 -8.305 19.984 1 39.66 6 ALA B CA 1
ATOM 1274 C C . ALA B 1 6 ? -13.703 -7.141 19.031 1 39.66 6 ALA B C 1
ATOM 1276 O O . ALA B 1 6 ? -13.758 -7.301 17.812 1 39.66 6 ALA B O 1
ATOM 1277 N N . ASP B 1 7 ? -13.664 -5.746 19.438 1 52.03 7 ASP B N 1
ATOM 1278 C CA . ASP B 1 7 ? -13.375 -4.406 18.922 1 52.03 7 ASP B CA 1
ATOM 1279 C C . ASP B 1 7 ? -12.203 -4.422 17.953 1 52.03 7 ASP B C 1
ATOM 1281 O O . ASP B 1 7 ? -11.055 -4.574 18.359 1 52.03 7 ASP B O 1
ATOM 1285 N N . ASP B 1 8 ? -12.258 -4.789 16.703 1 76.06 8 ASP B N 1
ATOM 1286 C CA . ASP B 1 8 ? -11.234 -5.133 15.727 1 76.06 8 ASP B CA 1
ATOM 1287 C C . ASP B 1 8 ? -10.406 -3.908 15.352 1 76.06 8 ASP B C 1
ATOM 1289 O O . ASP B 1 8 ? -10.961 -2.859 15.008 1 76.06 8 ASP B O 1
ATOM 1293 N N . VAL B 1 9 ? -9.234 -3.848 15.906 1 88.06 9 VAL B N 1
ATOM 1294 C CA . VAL B 1 9 ? -8.242 -2.822 15.609 1 88.06 9 VAL B CA 1
ATOM 1295 C C . VAL B 1 9 ? -7.652 -3.059 14.219 1 88.06 9 VAL B C 1
ATOM 1297 O O . VAL B 1 9 ? -7.297 -4.188 13.875 1 88.06 9 VAL B O 1
ATOM 1300 N N . ILE B 1 10 ? -7.789 -1.973 13.422 1 90.81 10 ILE B N 1
ATOM 1301 C CA . ILE B 1 10 ? -7.105 -1.997 12.133 1 90.81 10 ILE B CA 1
ATOM 1302 C C . ILE B 1 10 ? -5.727 -1.35 12.273 1 90.81 10 ILE B C 1
ATOM 1304 O O . ILE B 1 10 ? -5.59 -0.289 12.883 1 90.81 10 ILE B O 1
ATOM 1308 N N . ARG B 1 11 ? -4.734 -2.021 11.734 1 94.31 11 ARG B N 1
ATOM 1309 C CA . ARG B 1 11 ? -3.359 -1.535 11.812 1 94.31 11 ARG B CA 1
ATOM 1310 C C . ARG B 1 11 ? -2.748 -1.396 10.422 1 94.31 11 ARG B C 1
ATOM 1312 O O . ARG B 1 11 ? -3.051 -2.184 9.523 1 94.31 11 ARG B O 1
ATOM 1319 N N . ALA B 1 12 ? -1.924 -0.415 10.312 1 96.81 12 ALA B N 1
ATOM 1320 C CA . ALA B 1 12 ? -1.18 -0.161 9.078 1 96.81 12 ALA B CA 1
ATOM 1321 C C . ALA B 1 12 ? 0.235 0.322 9.383 1 96.81 12 ALA B C 1
ATOM 1323 O O . ALA B 1 12 ? 0.527 0.74 10.508 1 96.81 12 ALA B O 1
ATOM 1324 N N . ILE B 1 13 ? 1.055 0.176 8.398 1 97.38 13 ILE B N 1
ATOM 1325 C CA . ILE B 1 13 ? 2.457 0.548 8.555 1 97.38 13 ILE B CA 1
ATOM 1326 C C . ILE B 1 13 ? 3.002 1.065 7.223 1 97.38 13 ILE B C 1
ATOM 1328 O O . ILE B 1 13 ? 2.535 0.665 6.152 1 97.38 13 ILE B O 1
ATOM 1332 N N . SER B 1 14 ? 3.928 1.945 7.277 1 97.38 14 SER B N 1
ATOM 1333 C CA . SER B 1 14 ? 4.695 2.385 6.117 1 97.38 14 SER B CA 1
ATOM 1334 C C . SER B 1 14 ? 6.184 2.453 6.434 1 97.38 14 SER B C 1
ATOM 1336 O O . SER B 1 14 ? 6.586 3.049 7.434 1 97.38 14 SER B O 1
ATOM 1338 N N . GLN B 1 15 ? 6.945 1.84 5.625 1 95.69 15 GLN B N 1
ATOM 1339 C CA . GLN B 1 15 ? 8.383 2.066 5.652 1 95.69 15 GLN B CA 1
ATOM 1340 C C . GLN B 1 15 ? 8.766 3.295 4.832 1 95.69 15 GLN B C 1
ATOM 1342 O O . GLN B 1 15 ? 8.469 3.365 3.637 1 95.69 15 GLN B O 1
ATOM 1347 N N . ILE B 1 16 ? 9.422 4.191 5.477 1 96.69 16 ILE B N 1
ATOM 1348 C CA . ILE B 1 16 ? 9.852 5.434 4.84 1 96.69 16 ILE B CA 1
ATOM 1349 C C . ILE B 1 16 ? 11.312 5.32 4.426 1 96.69 16 ILE B C 1
ATOM 1351 O O . ILE B 1 16 ? 12.156 4.883 5.211 1 96.69 16 ILE B O 1
ATOM 1355 N N . ARG B 1 17 ? 11.547 5.727 3.207 1 94.38 17 ARG B N 1
ATOM 1356 C CA . ARG B 1 17 ? 12.922 5.738 2.715 1 94.38 17 ARG B CA 1
ATOM 1357 C C . ARG B 1 17 ? 13.148 6.891 1.741 1 94.38 17 ARG B C 1
ATOM 1359 O O . ARG B 1 17 ? 12.234 7.266 0.999 1 94.38 17 ARG B O 1
ATOM 1366 N N . SER B 1 18 ? 14.289 7.426 1.812 1 96.12 18 SER B N 1
ATOM 1367 C CA . SER B 1 18 ? 14.758 8.359 0.793 1 96.12 18 SER B CA 1
ATOM 1368 C C . SER B 1 18 ? 15.508 7.637 -0.318 1 96.12 18 SER B C 1
ATOM 1370 O O . SER B 1 18 ? 16.172 6.629 -0.069 1 96.12 18 SER B O 1
ATOM 1372 N N . GLU B 1 19 ? 15.383 8.125 -1.508 1 86.94 19 GLU B N 1
ATOM 1373 C CA . GLU B 1 19 ? 16.172 7.59 -2.613 1 86.94 19 GLU B CA 1
ATOM 1374 C C . GLU B 1 19 ? 17.547 8.242 -2.682 1 86.94 19 GLU B C 1
ATOM 1376 O O . GLU B 1 19 ? 18.453 7.738 -3.354 1 86.94 19 GLU B O 1
ATOM 1381 N N . TYR B 1 20 ? 17.75 9.25 -1.908 1 88 20 TYR B N 1
ATOM 1382 C CA . TYR B 1 20 ? 18.922 10.086 -2.137 1 88 20 TYR B CA 1
ATOM 1383 C C . TYR B 1 20 ? 19.781 10.18 -0.877 1 88 20 TYR B C 1
ATOM 1385 O O . TYR B 1 20 ? 20.984 10.383 -0.957 1 88 20 TYR B O 1
ATOM 1393 N N . ASP B 1 21 ? 19.109 10.086 0.27 1 90.62 21 ASP B N 1
ATOM 1394 C CA . ASP B 1 21 ? 19.812 10.289 1.529 1 90.62 21 ASP B CA 1
ATOM 1395 C C . ASP B 1 21 ? 19.547 9.141 2.502 1 90.62 21 ASP B C 1
ATOM 1397 O O . ASP B 1 21 ? 18.875 8.164 2.145 1 90.62 21 ASP B O 1
ATOM 1401 N N . ASP B 1 22 ? 20.203 9.305 3.67 1 93.88 22 ASP B N 1
ATOM 1402 C CA . ASP B 1 22 ? 20.062 8.266 4.684 1 93.88 22 ASP B CA 1
ATOM 1403 C C . ASP B 1 22 ? 18.844 8.523 5.574 1 93.88 22 ASP B C 1
ATOM 1405 O O . ASP B 1 22 ? 18.938 8.414 6.801 1 93.88 22 ASP B O 1
ATOM 1409 N N . VAL B 1 23 ? 17.828 8.969 5.008 1 97 23 VAL B N 1
ATOM 1410 C CA . VAL B 1 23 ? 16.562 9.148 5.711 1 97 23 VAL B CA 1
ATOM 1411 C C . VAL B 1 23 ? 15.742 7.863 5.629 1 97 23 VAL B C 1
ATOM 1413 O O . VAL B 1 23 ? 15.438 7.383 4.535 1 97 23 VAL B O 1
ATOM 1416 N N . LYS B 1 24 ? 15.445 7.316 6.762 1 96.94 24 LYS B N 1
ATOM 1417 C CA . LYS B 1 24 ? 14.688 6.07 6.793 1 96.94 24 LYS B CA 1
ATOM 1418 C C . LYS B 1 24 ? 13.961 5.906 8.125 1 96.94 24 LYS B C 1
ATOM 1420 O O . LYS B 1 24 ? 14.391 6.449 9.141 1 96.94 24 LYS B O 1
ATOM 1425 N N . GLY B 1 25 ? 12.836 5.191 8.062 1 97.25 25 GLY B N 1
ATOM 1426 C CA . GLY B 1 25 ? 12.094 4.918 9.289 1 97.25 25 GLY B CA 1
ATOM 1427 C C . GLY B 1 25 ? 10.727 4.309 9.031 1 97.25 25 GLY B C 1
ATOM 1428 O O . GLY B 1 25 ? 10.508 3.672 8 1 97.25 25 GLY B O 1
ATOM 1429 N N . VAL B 1 26 ? 9.93 4.402 10.125 1 97.56 26 VAL B N 1
ATOM 1430 C CA . VAL B 1 26 ? 8.641 3.727 10.062 1 97.56 26 VAL B CA 1
ATOM 1431 C C . VAL B 1 26 ? 7.543 4.652 10.586 1 97.56 26 VAL B C 1
ATOM 1433 O O . VAL B 1 26 ? 7.781 5.457 11.484 1 97.56 26 VAL B O 1
ATOM 1436 N N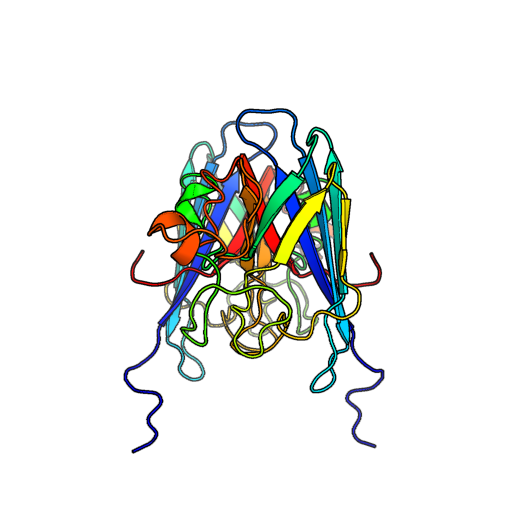 . VAL B 1 27 ? 6.422 4.559 9.953 1 98.31 27 VAL B N 1
ATOM 1437 C CA . VAL B 1 27 ? 5.188 5.156 10.445 1 98.31 27 VAL B CA 1
ATOM 1438 C C . VAL B 1 27 ? 4.168 4.062 10.758 1 98.31 27 VAL B C 1
ATOM 1440 O O . VAL B 1 27 ? 3.961 3.148 9.961 1 98.31 27 VAL B O 1
ATOM 1443 N N . THR B 1 28 ? 3.545 4.148 11.914 1 97.81 28 THR B N 1
ATOM 1444 C CA . THR B 1 28 ? 2.516 3.184 12.281 1 97.81 28 THR B CA 1
ATOM 1445 C C . THR B 1 28 ? 1.173 3.877 12.484 1 97.81 28 THR B C 1
ATOM 1447 O O . THR B 1 28 ? 1.123 5.031 12.914 1 97.81 28 THR B O 1
ATOM 1450 N N . PHE B 1 29 ? 0.151 3.137 12.156 1 97.31 29 PHE B N 1
ATOM 1451 C CA . PHE B 1 29 ? -1.233 3.566 12.312 1 97.31 29 PHE B CA 1
ATOM 1452 C C . PHE B 1 29 ? -2.037 2.529 13.086 1 97.31 29 PHE B C 1
ATOM 1454 O O . PHE B 1 29 ? -1.865 1.325 12.883 1 97.31 29 PHE B O 1
ATOM 1461 N N . HIS B 1 30 ? -2.879 3.045 13.859 1 95.06 30 HIS B N 1
ATOM 1462 C CA . HIS B 1 30 ? -3.803 2.205 14.609 1 95.06 30 HIS B CA 1
ATOM 1463 C C . HIS B 1 30 ? -5.164 2.879 14.758 1 95.06 30 HIS B C 1
ATOM 1465 O O . HIS B 1 30 ? -5.246 4.051 15.133 1 95.06 30 HIS B O 1
ATOM 1471 N N . GLN B 1 31 ? -6.188 2.023 14.492 1 94.56 31 GLN B N 1
ATOM 1472 C CA . GLN B 1 31 ? -7.531 2.57 14.641 1 94.56 31 GLN B CA 1
ATOM 1473 C C . GLN B 1 31 ? -8.531 1.483 15.023 1 94.56 31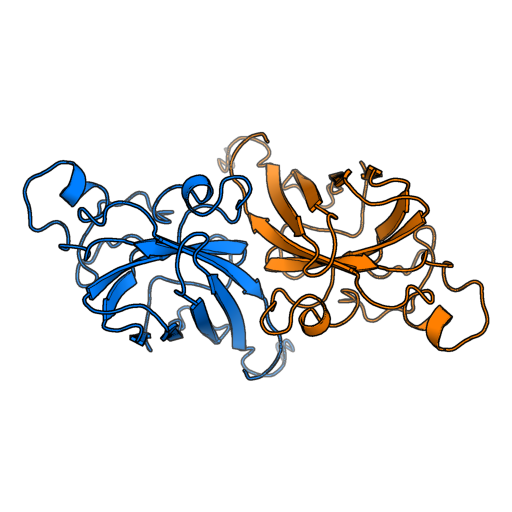 GLN B C 1
ATOM 1475 O O . GLN B 1 31 ? -8.555 0.41 14.422 1 94.56 31 GLN B O 1
ATOM 1480 N N . GLN B 1 32 ? -9.266 1.778 16.094 1 90.25 32 GLN B N 1
ATOM 1481 C CA . GLN B 1 32 ? -10.352 0.868 16.422 1 90.25 32 GLN B CA 1
ATOM 1482 C C . GLN B 1 32 ? -11.414 0.856 15.328 1 90.25 32 GLN B C 1
ATOM 1484 O O . GLN B 1 32 ? -11.734 1.899 14.758 1 90.25 32 GLN B O 1
ATOM 1489 N N . HIS B 1 33 ? -11.82 -0.307 15.055 1 82.88 33 HIS B N 1
ATOM 1490 C CA . HIS B 1 33 ? -12.836 -0.43 14.016 1 82.88 33 HIS B CA 1
ATOM 1491 C C . HIS B 1 33 ? -14.227 -0.102 14.555 1 82.88 33 HIS B C 1
ATOM 1493 O O . HIS B 1 33 ? -15.117 -0.957 14.555 1 82.88 33 HIS B O 1
ATOM 1499 N N . THR B 1 34 ? -14.414 0.97 15.109 1 82.25 34 THR B N 1
ATOM 1500 C CA . THR B 1 34 ? -15.695 1.51 15.555 1 82.25 34 THR B CA 1
ATOM 1501 C C . THR B 1 34 ? -15.938 2.895 14.961 1 82.25 34 THR B C 1
ATOM 1503 O O . THR B 1 34 ? -14.984 3.611 14.641 1 82.25 34 THR B O 1
ATOM 1506 N N . ALA B 1 35 ? -17.125 3.086 14.773 1 75.69 35 ALA B N 1
ATOM 1507 C CA . ALA B 1 35 ? -17.469 4.355 14.148 1 75.69 35 ALA B CA 1
ATOM 1508 C C . ALA B 1 35 ? -16.844 5.531 14.891 1 75.69 35 ALA B C 1
ATOM 1510 O O . ALA B 1 35 ? -16.859 5.586 16.125 1 75.69 35 ALA B O 1
ATOM 1511 N N . ASN B 1 36 ? -16.172 6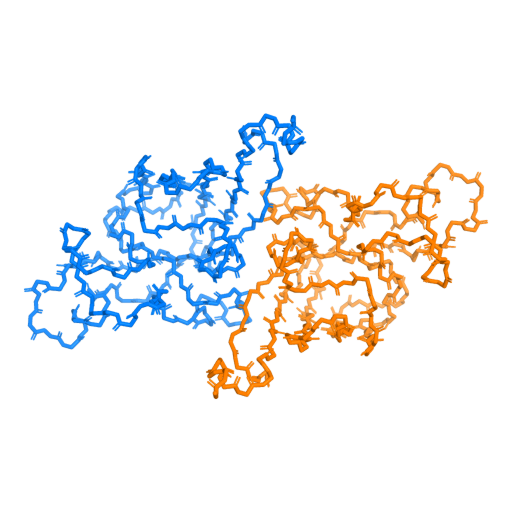.344 14.164 1 80.94 36 ASN B N 1
ATOM 1512 C CA . ASN B 1 36 ? -15.68 7.645 14.602 1 80.94 36 ASN B CA 1
ATOM 1513 C C . ASN B 1 36 ? -14.492 7.504 15.547 1 80.94 36 ASN B C 1
ATOM 1515 O O . ASN B 1 36 ? -14.195 8.414 16.328 1 80.94 36 ASN B O 1
ATOM 1519 N N . SER B 1 37 ? -13.859 6.336 15.602 1 91.88 37 SER B N 1
ATOM 1520 C CA . SER B 1 37 ? -12.641 6.219 16.391 1 91.88 37 SER B CA 1
ATOM 1521 C C . SER B 1 37 ? -11.477 6.945 15.727 1 91.88 37 SER B C 1
ATOM 1523 O O . SER B 1 37 ? -11.281 6.848 14.516 1 91.88 37 SER B O 1
ATOM 1525 N N . PRO B 1 38 ? -10.82 7.73 16.547 1 94.81 38 PRO B N 1
ATOM 1526 C CA . PRO B 1 38 ? -9.664 8.414 15.961 1 94.81 38 PRO B CA 1
ATOM 1527 C C . PRO B 1 38 ? -8.523 7.461 15.609 1 94.81 38 PRO B C 1
ATOM 1529 O O . PRO B 1 38 ? -8.477 6.34 16.125 1 94.81 38 PRO B O 1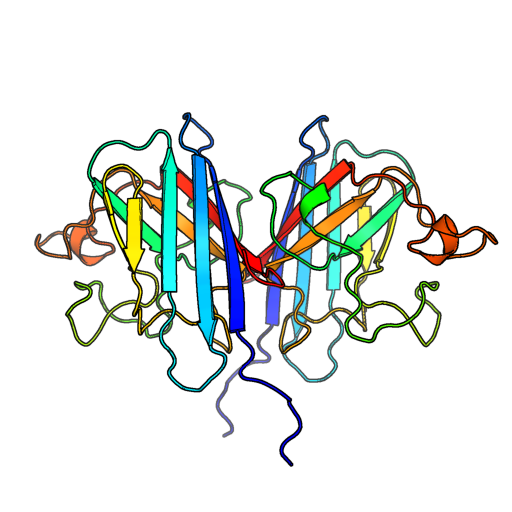
ATOM 1532 N N . CYS B 1 39 ? -7.703 7.863 14.742 1 96.56 39 CYS B N 1
ATOM 1533 C CA . CYS B 1 39 ? -6.527 7.098 14.344 1 96.56 39 CYS B CA 1
ATOM 1534 C C . CYS B 1 39 ? -5.293 7.566 15.102 1 96.56 39 CYS B C 1
ATOM 1536 O O . CYS B 1 39 ? -5.059 8.766 15.234 1 96.56 39 CYS B O 1
ATOM 1538 N N . THR B 1 40 ? -4.539 6.648 15.609 1 97.56 40 THR B N 1
ATOM 1539 C CA . THR B 1 40 ? -3.229 6.945 16.188 1 97.56 40 THR B CA 1
ATOM 1540 C C . THR B 1 40 ? -2.135 6.797 15.125 1 97.56 40 THR B C 1
ATOM 1542 O O . THR B 1 40 ? -2.066 5.785 14.43 1 97.56 40 THR B O 1
ATOM 1545 N N . ILE B 1 41 ? -1.33 7.855 15.055 1 98.31 41 ILE B N 1
ATOM 1546 C CA . ILE B 1 41 ? -0.228 7.867 14.102 1 98.31 41 ILE B CA 1
ATOM 1547 C C . ILE B 1 41 ? 1.082 8.156 14.828 1 98.31 41 ILE B C 1
ATOM 1549 O O . ILE B 1 41 ? 1.175 9.125 15.586 1 98.31 41 ILE B O 1
ATOM 1553 N N . ARG B 1 42 ? 2.061 7.324 14.641 1 98.69 42 ARG B N 1
ATOM 1554 C CA . ARG B 1 42 ? 3.395 7.527 15.195 1 98.69 42 ARG B CA 1
ATOM 1555 C C . ARG B 1 42 ? 4.469 7.312 14.133 1 98.69 42 ARG B C 1
ATOM 1557 O O . ARG B 1 42 ? 4.367 6.395 13.32 1 98.69 42 ARG B O 1
ATOM 1564 N N . ALA B 1 43 ? 5.461 8.172 14.172 1 98.56 43 ALA B N 1
ATOM 1565 C CA . ALA B 1 43 ? 6.578 8.031 13.242 1 98.56 43 ALA B CA 1
ATOM 1566 C C . ALA B 1 43 ? 7.914 8.133 13.977 1 98.56 43 ALA B C 1
ATOM 1568 O O . ALA B 1 43 ? 8.062 8.945 14.891 1 98.56 43 ALA B O 1
ATOM 1569 N N . ASN B 1 44 ? 8.805 7.344 13.594 1 98.38 44 ASN B N 1
ATOM 1570 C CA . ASN B 1 44 ? 10.219 7.395 13.945 1 98.38 44 ASN B CA 1
ATOM 1571 C C . ASN B 1 44 ? 11.109 7.281 12.711 1 98.38 44 ASN B C 1
ATOM 1573 O O . ASN B 1 44 ? 11.234 6.203 12.133 1 98.38 44 ASN B O 1
ATOM 1577 N N . ILE B 1 45 ? 11.664 8.383 12.312 1 98.19 45 ILE B N 1
ATOM 1578 C CA . ILE B 1 45 ? 12.461 8.469 11.094 1 98.19 45 ILE B CA 1
ATOM 1579 C C . ILE B 1 45 ? 13.875 8.945 11.43 1 98.19 45 ILE B C 1
ATOM 1581 O O . ILE B 1 45 ? 14.047 10.016 12.016 1 98.19 45 ILE B O 1
ATOM 1585 N N . THR B 1 46 ? 14.828 8.25 11.039 1 98.19 46 THR B N 1
ATOM 1586 C CA . THR B 1 46 ? 16.219 8.602 11.266 1 98.19 46 THR B CA 1
ATOM 1587 C C . THR B 1 46 ? 16.797 9.344 10.062 1 98.19 46 THR B C 1
ATOM 1589 O O . THR B 1 46 ? 16.266 9.227 8.953 1 98.19 46 THR B O 1
ATOM 1592 N N . GLY B 1 47 ? 17.797 10.164 10.336 1 97.69 47 GLY B N 1
ATOM 1593 C CA . GLY B 1 47 ? 18.422 10.922 9.266 1 97.69 47 GLY B CA 1
ATOM 1594 C C . GLY B 1 47 ? 17.672 12.195 8.922 1 97.69 47 GLY B C 1
ATOM 1595 O O . GLY B 1 47 ? 17.922 12.812 7.887 1 97.69 47 GLY B O 1
ATOM 1596 N N . LEU B 1 48 ? 16.766 12.461 9.664 1 96.5 48 LEU B N 1
ATOM 1597 C CA . LEU B 1 48 ? 15.945 13.641 9.445 1 96.5 48 LEU B CA 1
ATOM 1598 C C . LEU B 1 48 ? 16.109 14.641 10.586 1 96.5 48 LEU B C 1
ATOM 1600 O O . LEU B 1 48 ? 15.719 14.367 11.719 1 96.5 48 LEU B O 1
ATOM 1604 N N . SER B 1 49 ? 16.719 15.797 10.359 1 96.81 49 SER B N 1
ATOM 1605 C CA . SER B 1 49 ? 16.906 16.844 11.359 1 96.81 49 SER B CA 1
ATOM 1606 C C . SER B 1 49 ? 16.016 18.047 11.062 1 96.81 49 SER B C 1
ATOM 1608 O O . SER B 1 49 ? 15.758 18.375 9.898 1 96.81 49 SER B O 1
ATOM 1610 N N . GLY B 1 50 ? 15.508 18.672 12.18 1 98.12 50 GLY B N 1
ATOM 1611 C CA . GLY B 1 50 ? 14.703 19.875 12.023 1 98.12 50 GLY B CA 1
ATOM 1612 C C . GLY B 1 50 ? 13.234 19.578 11.797 1 98.12 50 GLY B C 1
ATOM 1613 O O . GLY B 1 50 ? 12.742 18.516 12.156 1 98.12 50 GLY B O 1
ATOM 1614 N N . GLU B 1 51 ? 12.531 20.594 11.305 1 98.25 51 GLU B N 1
ATOM 1615 C CA . GLU B 1 51 ? 11.094 20.516 11.062 1 98.25 51 GLU B CA 1
ATOM 1616 C C . GLU B 1 51 ? 10.789 20.297 9.586 1 98.25 51 GLU B C 1
ATOM 1618 O O . GLU B 1 51 ? 11.398 20.938 8.727 1 98.25 51 GLU B O 1
ATOM 1623 N N . HIS B 1 52 ? 9.906 19.359 9.289 1 98.31 52 HIS B N 1
ATOM 1624 C CA . HIS B 1 52 ? 9.539 19.016 7.918 1 98.31 52 HIS B CA 1
ATOM 1625 C C . HIS B 1 52 ? 8.039 18.812 7.789 1 98.31 52 HIS B C 1
ATOM 1627 O O . HIS B 1 52 ? 7.398 18.281 8.703 1 98.31 52 HIS B O 1
ATOM 1633 N N . GLY B 1 53 ? 7.496 19.234 6.652 1 97.62 53 GLY B N 1
ATOM 1634 C CA . GLY B 1 53 ? 6.117 18.859 6.367 1 97.62 53 GLY B CA 1
ATOM 1635 C C . GLY B 1 53 ? 5.898 17.359 6.297 1 97.62 53 GLY B C 1
ATOM 1636 O O . GLY B 1 53 ? 6.777 16.625 5.848 1 97.62 53 GLY B O 1
ATOM 1637 N N . PHE B 1 54 ? 4.773 16.938 6.688 1 98.19 54 PHE B N 1
ATOM 1638 C CA . PHE B 1 54 ? 4.379 15.531 6.758 1 98.19 54 PHE B CA 1
ATOM 1639 C C . PHE B 1 54 ? 2.945 15.344 6.27 1 98.19 54 PHE B C 1
ATOM 1641 O O . PHE B 1 54 ? 2.035 16.047 6.715 1 98.19 54 PHE B O 1
ATOM 1648 N N . ALA B 1 55 ? 2.768 14.414 5.227 1 98.12 55 ALA B N 1
ATOM 1649 C CA . ALA B 1 55 ? 1.429 14.344 4.652 1 98.12 55 ALA B CA 1
ATOM 1650 C C . ALA B 1 55 ? 1.176 12.977 4.02 1 98.12 55 ALA B C 1
ATOM 1652 O O . ALA B 1 55 ? 2.1 12.344 3.506 1 98.12 55 ALA B O 1
ATOM 1653 N N . ILE B 1 56 ? -0.033 12.57 4.102 1 98.44 56 ILE B N 1
ATOM 1654 C CA . ILE B 1 56 ? -0.535 11.461 3.305 1 98.44 56 ILE B CA 1
ATOM 1655 C C . ILE B 1 56 ? -0.981 11.969 1.935 1 98.44 56 ILE B C 1
ATOM 1657 O O . ILE B 1 56 ? -1.627 13.008 1.832 1 98.44 56 ILE B O 1
ATOM 1661 N N . LEU B 1 57 ? -0.638 11.219 0.917 1 97.62 57 LEU B N 1
ATOM 1662 C CA . LEU B 1 57 ? -0.842 11.672 -0.454 1 97.62 57 LEU B CA 1
ATOM 1663 C C . LEU B 1 57 ? -1.9 10.828 -1.154 1 97.62 57 LEU B C 1
ATOM 1665 O O . LEU B 1 57 ? -2.492 9.938 -0.543 1 97.62 57 LEU B O 1
ATOM 1669 N N . ASP B 1 58 ? -2.182 11.172 -2.436 1 95.56 58 ASP B N 1
ATOM 1670 C CA . ASP B 1 58 ? -3.318 10.625 -3.168 1 95.56 58 ASP B CA 1
ATOM 1671 C C . ASP B 1 58 ? -3.109 9.141 -3.469 1 95.56 58 ASP B C 1
ATOM 1673 O O . ASP B 1 58 ? -4.035 8.336 -3.324 1 95.56 58 ASP B O 1
ATOM 1677 N N . TRP B 1 59 ? -1.861 8.828 -3.844 1 95.5 59 TRP B N 1
ATOM 1678 C CA . TRP B 1 59 ? -1.677 7.543 -4.516 1 95.5 59 TRP B CA 1
ATOM 1679 C C . TRP B 1 59 ? -0.518 6.766 -3.895 1 95.5 59 TRP B C 1
ATOM 1681 O O . TRP B 1 59 ? 0.332 7.348 -3.215 1 95.5 59 TRP B O 1
ATOM 1691 N N . GLY B 1 60 ? -0.612 5.441 -4.062 1 96.12 60 GLY B N 1
ATOM 1692 C CA . GLY B 1 60 ? 0.484 4.566 -3.678 1 96.12 60 GLY B CA 1
ATOM 1693 C C . GLY B 1 60 ? 1.287 4.059 -4.863 1 96.12 60 GLY B C 1
ATOM 1694 O O . GLY B 1 60 ? 1.562 2.863 -4.969 1 96.12 60 GLY B O 1
ATOM 1695 N N . ASN B 1 61 ? 1.563 4.953 -5.812 1 89 61 ASN B N 1
ATOM 1696 C CA . ASN B 1 61 ? 2.383 4.703 -6.992 1 89 61 ASN B CA 1
ATOM 1697 C C . ASN B 1 61 ? 3.799 5.242 -6.816 1 89 61 ASN B C 1
ATOM 1699 O O . ASN B 1 61 ? 3.998 6.457 -6.723 1 89 61 ASN B O 1
ATOM 1703 N N . MET B 1 62 ? 4.801 4.367 -6.82 1 86.88 62 MET B N 1
ATOM 1704 C CA . MET B 1 62 ? 6.156 4.852 -6.586 1 86.88 62 MET B CA 1
ATOM 1705 C C . MET B 1 62 ? 7.031 4.629 -7.816 1 86.88 62 MET B C 1
ATOM 1707 O O . MET B 1 62 ? 8.242 4.465 -7.699 1 86.88 62 MET B O 1
ATOM 1711 N N . VAL B 1 63 ? 6.469 4.582 -8.961 1 84.25 63 VAL B N 1
ATOM 1712 C CA . VAL B 1 63 ? 7.199 4.301 -10.195 1 84.25 63 VAL B CA 1
ATOM 1713 C C . VAL B 1 63 ? 8.258 5.379 -10.422 1 84.25 63 VAL B C 1
ATOM 1715 O O . VAL B 1 63 ? 9.375 5.082 -10.859 1 84.25 63 VAL B O 1
ATOM 1718 N N . SER B 1 64 ? 7.973 6.637 -10.078 1 85.5 64 SER B N 1
ATOM 1719 C CA . SER B 1 64 ? 8.938 7.73 -10.156 1 85.5 64 SER B CA 1
ATOM 1720 C C . SER B 1 64 ? 9.297 8.25 -8.773 1 85.5 64 SER B C 1
ATOM 1722 O O . SER B 1 64 ? 9.508 9.453 -8.586 1 85.5 64 SER B O 1
ATOM 1724 N N . GLY B 1 65 ? 9.266 7.359 -7.863 1 90.25 65 GLY B N 1
ATOM 1725 C CA . GLY B 1 65 ? 9.594 7.762 -6.504 1 90.25 65 GLY B CA 1
ATOM 1726 C C . GLY B 1 65 ? 8.484 8.555 -5.832 1 90.25 65 GLY B C 1
ATOM 1727 O O . GLY B 1 65 ? 7.305 8.328 -6.098 1 90.25 65 GLY B O 1
ATOM 1728 N N . CYS B 1 66 ? 8.906 9.453 -5.02 1 94.88 66 CYS B N 1
ATOM 1729 C CA . CYS B 1 66 ? 7.941 10.148 -4.176 1 94.88 66 CYS B CA 1
ATOM 1730 C C . CYS B 1 66 ? 7.09 11.109 -4.996 1 94.88 66 CYS B C 1
ATOM 1732 O O . CYS B 1 66 ? 6 11.492 -4.574 1 94.88 66 CYS B O 1
ATOM 1734 N N . TYR B 1 67 ? 7.547 11.445 -6.172 1 92.19 67 TYR B N 1
ATOM 1735 C CA . TYR B 1 67 ? 6.855 12.43 -6.988 1 92.19 67 TYR B CA 1
ATOM 1736 C C . TYR B 1 67 ? 5.602 11.836 -7.621 1 92.19 67 TYR B C 1
ATOM 1738 O O . TYR B 1 67 ? 4.723 12.562 -8.078 1 92.19 67 TYR B O 1
ATOM 1746 N N . SER B 1 68 ? 5.539 10.562 -7.625 1 92.31 68 SER B N 1
ATOM 1747 C CA . SER B 1 68 ? 4.422 9.914 -8.305 1 92.31 68 SER B CA 1
ATOM 1748 C C . SER B 1 68 ? 3.264 9.664 -7.348 1 92.31 68 SER B C 1
ATOM 1750 O O . SER B 1 68 ? 2.232 9.109 -7.746 1 92.31 68 SER B O 1
ATOM 1752 N N . LEU B 1 69 ? 3.389 10.141 -6.137 1 94.44 69 LEU B N 1
ATOM 1753 C CA . LEU B 1 69 ? 2.383 9.836 -5.125 1 94.44 69 LEU B CA 1
ATOM 1754 C C . LEU B 1 69 ? 1.202 10.797 -5.227 1 94.44 69 LEU B C 1
ATOM 1756 O O . LEU B 1 69 ? 0.186 10.609 -4.551 1 94.44 69 LEU B O 1
ATOM 1760 N N . GLY B 1 70 ? 1.307 11.867 -6.016 1 94.19 70 GLY B N 1
ATOM 1761 C CA . GLY B 1 70 ? 0.201 12.797 -6.18 1 94.19 70 GLY B CA 1
ATOM 1762 C C . GLY B 1 70 ? 0.211 13.922 -5.164 1 94.19 70 GLY B C 1
ATOM 1763 O O . GLY B 1 70 ? 1.272 14.305 -4.668 1 94.19 70 GLY B O 1
ATOM 1764 N N . ASN B 1 71 ? -0.927 14.516 -4.973 1 94.75 71 ASN B N 1
ATOM 1765 C CA . ASN B 1 71 ? -1.081 15.641 -4.059 1 94.75 71 ASN B CA 1
ATOM 1766 C C . ASN B 1 71 ? -1.552 15.188 -2.68 1 94.75 71 ASN B C 1
ATOM 1768 O O . ASN B 1 71 ? -1.803 14 -2.467 1 94.75 71 ASN B O 1
ATOM 1772 N N . THR B 1 72 ? -1.598 16.188 -1.732 1 96.38 72 THR B N 1
ATOM 1773 C CA . THR B 1 72 ? -2.123 15.867 -0.41 1 96.38 72 THR B CA 1
ATOM 1774 C C . THR B 1 72 ? -3.518 15.258 -0.515 1 96.38 72 THR B C 1
ATOM 1776 O O . THR B 1 72 ? -4.371 15.766 -1.247 1 96.38 72 THR B O 1
ATOM 1779 N N . PHE B 1 73 ? -3.725 14.172 0.198 1 96.69 73 PHE B N 1
ATOM 1780 C CA . PHE B 1 73 ? -5.016 13.5 0.173 1 96.69 73 PHE B CA 1
ATOM 1781 C C . PHE B 1 73 ? -6.117 14.414 0.69 1 96.69 73 PHE B C 1
ATOM 1783 O O . PHE B 1 73 ? -6.102 14.82 1.854 1 96.69 73 PHE B O 1
ATOM 1790 N N . ASN B 1 74 ? -7.117 14.688 -0.24 1 95.38 74 ASN B N 1
ATOM 1791 C CA . ASN B 1 74 ? -8.141 15.695 0.024 1 95.38 74 ASN B CA 1
ATOM 1792 C C . ASN B 1 74 ? -9.5 15.273 -0.531 1 95.38 74 ASN B C 1
ATOM 1794 O O . ASN B 1 74 ? -10.039 15.93 -1.426 1 95.38 74 ASN B O 1
ATOM 1798 N N . PRO B 1 75 ? -10.07 14.25 0.111 1 92.75 75 PRO B N 1
ATOM 1799 C CA . PRO B 1 75 ? -11.328 13.734 -0.43 1 92.75 75 PRO B CA 1
ATOM 1800 C C . PRO B 1 75 ? -12.469 14.75 -0.345 1 92.75 75 PRO B C 1
ATOM 1802 O O . PRO B 1 75 ? -13.438 14.664 -1.111 1 92.75 75 PRO B O 1
ATOM 1805 N N . ASP B 1 76 ? -12.305 15.695 0.528 1 90.62 76 ASP B N 1
ATOM 1806 C CA . ASP B 1 76 ? -13.383 16.656 0.73 1 90.62 76 ASP B CA 1
ATOM 1807 C C . ASP B 1 76 ? -13.133 17.938 -0.072 1 90.62 76 ASP B C 1
ATOM 1809 O O . ASP B 1 76 ? -13.953 18.859 -0.061 1 90.62 76 ASP B O 1
ATOM 1813 N N . ARG B 1 77 ? -12.062 17.969 -0.757 1 91.75 77 ARG B N 1
ATOM 1814 C CA . ARG B 1 77 ? -11.727 19.094 -1.63 1 91.75 77 ARG B CA 1
ATOM 1815 C C . ARG B 1 77 ? -11.789 20.406 -0.873 1 91.75 77 ARG B C 1
ATOM 1817 O O . ARG B 1 77 ? -12.438 21.359 -1.321 1 91.75 77 ARG B O 1
ATOM 1824 N N . VAL B 1 78 ? -11.094 20.453 0.251 1 91.69 78 VAL B N 1
ATOM 1825 C CA . VAL B 1 78 ? -11.055 21.656 1.065 1 91.69 78 VAL B CA 1
ATOM 1826 C C . VAL B 1 78 ? -9.688 22.344 0.914 1 91.69 78 VAL B C 1
ATOM 1828 O O . VAL B 1 78 ? -8.742 21.734 0.423 1 91.69 78 VAL B O 1
ATOM 1831 N N . SER B 1 79 ? -9.617 23.594 1.281 1 89.38 79 SER B N 1
ATOM 1832 C CA . SER B 1 79 ? -8.367 24.359 1.204 1 89.38 79 SER B CA 1
ATOM 1833 C C . SER B 1 79 ? -7.387 23.906 2.279 1 89.38 79 SER B C 1
ATOM 1835 O O . SER B 1 79 ? -7.789 23.359 3.311 1 89.38 79 SER B O 1
ATOM 1837 N N . HIS B 1 80 ? -6.129 24.125 1.968 1 92.12 80 HIS B N 1
ATOM 1838 C CA . HIS B 1 80 ? -5.105 23.875 2.979 1 92.12 80 HIS B CA 1
ATOM 1839 C C . HIS B 1 80 ? -5.301 24.766 4.191 1 92.12 80 HIS B C 1
ATOM 1841 O O . HIS B 1 80 ? -5.547 25.969 4.047 1 92.12 80 HIS B O 1
ATOM 1847 N N . ALA B 1 81 ? -5.238 24.188 5.273 1 86 81 ALA B N 1
ATOM 1848 C CA . ALA B 1 81 ? -5.406 24.906 6.531 1 86 81 ALA B CA 1
ATOM 1849 C C . ALA B 1 81 ? -4.723 24.188 7.684 1 86 81 ALA B C 1
ATOM 1851 O O . ALA B 1 81 ? -4.406 23 7.574 1 86 81 ALA B O 1
ATOM 1852 N N . PRO B 1 82 ? -4.512 24.969 8.758 1 82.31 82 PRO B N 1
ATOM 1853 C CA . PRO B 1 82 ? -3.941 24.297 9.922 1 82.31 82 PRO B CA 1
ATOM 1854 C C . PRO B 1 82 ? -4.879 23.234 10.508 1 82.31 82 PRO B C 1
ATOM 1856 O O . PRO B 1 82 ? -6.086 23.266 10.25 1 82.31 82 PRO B O 1
ATOM 1859 N N . PHE B 1 83 ? -4.262 22.266 11.211 1 75.62 83 PHE B N 1
ATOM 1860 C CA . PHE B 1 83 ? -4.961 21.109 11.742 1 75.62 83 PHE B CA 1
ATOM 1861 C C . PHE B 1 83 ? -6.148 21.531 12.602 1 75.62 83 PHE B C 1
ATOM 1863 O O . PHE B 1 83 ? -7.172 20.844 12.641 1 75.62 83 PHE B O 1
ATOM 1870 N N . GLU B 1 84 ? -6.102 22.734 13.242 1 76.38 84 GLU B N 1
ATOM 1871 C CA . GLU B 1 84 ? -7.117 23.188 14.18 1 76.38 84 GLU B CA 1
ATOM 1872 C C . GLU B 1 84 ? -8.336 23.75 13.453 1 76.38 84 GLU B C 1
ATOM 1874 O O . GLU B 1 84 ? -9.391 23.953 14.055 1 76.38 84 GLU B O 1
ATOM 1879 N N . HIS B 1 85 ? -8.164 23.938 12.172 1 79.62 85 HIS B N 1
ATOM 1880 C CA . HIS B 1 85 ? -9.273 24.469 11.383 1 79.62 85 HIS B CA 1
ATOM 1881 C C . HIS B 1 85 ? -10.352 23.406 11.172 1 79.62 85 HIS B C 1
ATOM 1883 O O . HIS B 1 85 ? -10.039 22.219 10.992 1 79.62 85 HIS B O 1
ATOM 1889 N N . ALA B 1 86 ? -11.547 23.859 11.188 1 79.5 86 ALA B N 1
ATOM 1890 C CA . ALA B 1 86 ? -12.68 22.953 11.039 1 79.5 86 ALA B CA 1
ATOM 1891 C C . ALA B 1 86 ? -12.633 22.219 9.695 1 79.5 86 ALA B C 1
ATOM 1893 O O . ALA B 1 86 ? -12.977 21.047 9.609 1 79.5 86 ALA B O 1
ATOM 1894 N N . LEU B 1 87 ? -12.227 23 8.672 1 84 87 LEU B N 1
ATOM 1895 C CA . LEU B 1 87 ? -12.016 22.359 7.367 1 84 87 LEU B CA 1
ATOM 1896 C C . LEU B 1 87 ? -10.547 22.031 7.156 1 84 87 LEU B C 1
ATOM 1898 O O . LEU B 1 87 ? -9.688 22.922 7.172 1 84 87 LEU B O 1
ATOM 1902 N N . HIS B 1 88 ? -10.219 20.875 7.203 1 88.69 88 HIS B N 1
ATOM 1903 C CA . HIS B 1 88 ? -8.852 20.391 7.137 1 88.69 88 HIS B CA 1
ATOM 1904 C C . HIS B 1 88 ? -8.719 19.234 6.156 1 88.69 88 HIS B C 1
ATOM 1906 O O . HIS B 1 88 ? -9.57 18.328 6.141 1 88.69 88 HIS B O 1
ATOM 1912 N N . ARG B 1 89 ? -7.707 19.344 5.305 1 92.62 89 ARG B N 1
ATOM 1913 C CA . ARG B 1 89 ? -7.438 18.219 4.418 1 92.62 89 ARG B CA 1
ATOM 1914 C C . ARG B 1 89 ? -7.039 16.969 5.215 1 92.62 89 ARG B C 1
ATOM 1916 O O . ARG B 1 89 ? -6.137 17.031 6.051 1 92.62 89 ARG B O 1
ATOM 1923 N N . VAL B 1 90 ? -7.555 15.891 4.832 1 93.75 90 VAL B N 1
ATOM 1924 C CA . VAL B 1 90 ? -7.34 14.633 5.543 1 93.75 90 VAL B CA 1
ATOM 1925 C C . VAL B 1 90 ? -5.852 14.305 5.566 1 93.75 90 VAL B C 1
ATOM 1927 O O . VAL B 1 90 ? -5.316 13.898 6.602 1 93.75 90 VAL B O 1
ATOM 1930 N N . GLY B 1 91 ? -5.168 14.531 4.469 1 97 91 GLY B N 1
ATOM 1931 C CA . GLY B 1 91 ? -3.795 14.07 4.32 1 97 91 GLY B CA 1
ATOM 1932 C C . GLY B 1 91 ? -2.781 14.984 4.98 1 97 91 GLY B C 1
ATOM 1933 O O . GLY B 1 91 ? -1.619 14.617 5.148 1 97 91 GLY B O 1
ATOM 1934 N N . THR B 1 92 ? -3.211 16.188 5.367 1 96.19 92 THR B N 1
ATOM 1935 C CA . THR B 1 92 ? -2.291 17.094 6.023 1 96.19 92 THR B CA 1
ATOM 1936 C C . THR B 1 92 ? -2.045 16.672 7.469 1 96.19 92 THR B C 1
ATOM 1938 O O . THR B 1 92 ? -2.951 16.734 8.305 1 96.19 92 THR B O 1
ATOM 1941 N N . LEU B 1 93 ? -0.792 16.359 7.773 1 96.38 93 LEU B N 1
ATOM 1942 C CA . LEU B 1 93 ? -0.478 15.906 9.125 1 96.38 93 LEU B CA 1
ATOM 1943 C C . LEU B 1 93 ? 0.307 16.953 9.891 1 96.38 93 LEU B C 1
ATOM 1945 O O . LEU B 1 93 ? 0.6 16.781 11.078 1 96.38 93 LEU B O 1
ATOM 1949 N N . GLY B 1 94 ? 0.643 18 9.211 1 95.06 94 GLY B N 1
ATOM 1950 C CA . GLY B 1 94 ? 1.462 19.031 9.836 1 95.06 94 GLY B CA 1
ATOM 1951 C C . GLY B 1 94 ? 2.951 18.797 9.672 1 95.06 94 GLY B C 1
ATOM 1952 O O . GLY B 1 94 ? 3.432 18.562 8.562 1 95.06 94 GLY B O 1
ATOM 1953 N N . ASN B 1 95 ? 3.658 18.906 10.859 1 96.94 95 ASN B N 1
ATOM 1954 C CA . ASN B 1 95 ? 5.109 18.812 10.781 1 96.94 95 ASN B CA 1
ATOM 1955 C C . ASN B 1 95 ? 5.641 17.672 11.641 1 96.94 95 ASN B C 1
ATOM 1957 O O . ASN B 1 95 ? 5.105 17.391 12.711 1 96.94 95 ASN B O 1
ATOM 1961 N N . ILE B 1 96 ? 6.605 17.062 11.141 1 98.31 96 ILE B N 1
ATOM 1962 C CA . ILE B 1 96 ? 7.43 16.125 11.898 1 98.31 96 ILE B CA 1
ATOM 1963 C C . ILE B 1 96 ? 8.719 16.812 12.344 1 98.31 96 ILE B C 1
ATOM 1965 O O . ILE B 1 96 ? 9.32 17.562 11.578 1 98.31 96 ILE B O 1
ATOM 1969 N N . ILE B 1 97 ? 9.109 16.578 13.609 1 98.5 97 ILE B N 1
ATOM 1970 C CA . ILE B 1 97 ? 10.266 17.266 14.18 1 98.5 97 ILE B CA 1
ATOM 1971 C C . ILE B 1 97 ? 11.336 16.266 14.562 1 98.5 97 ILE B C 1
ATOM 1973 O O . ILE B 1 97 ? 11.086 15.344 15.352 1 98.5 97 ILE B O 1
ATOM 1977 N N . ASP B 1 98 ? 12.508 16.422 14 1 98.44 98 ASP B N 1
ATOM 1978 C CA . ASP B 1 98 ? 13.656 15.562 14.258 1 98.44 98 ASP B CA 1
ATOM 1979 C C . ASP B 1 98 ? 13.281 14.086 14.109 1 98.44 98 ASP B C 1
ATOM 1981 O O . ASP B 1 98 ? 13.695 13.25 14.914 1 98.44 98 ASP B O 1
ATOM 1985 N N . GLY B 1 99 ? 12.406 13.867 13.211 1 98.5 99 GLY B N 1
ATOM 1986 C CA . GLY B 1 99 ? 12.055 12.508 12.836 1 98.5 99 GLY B CA 1
ATOM 1987 C C . GLY B 1 99 ? 11.016 11.883 13.75 1 98.5 99 GLY B C 1
ATOM 1988 O O . GLY B 1 99 ? 10.703 10.695 13.617 1 98.5 99 GLY B O 1
ATOM 1989 N N . GLN B 1 100 ? 10.508 12.648 14.648 1 98.75 100 GLN B N 1
ATOM 1990 C CA . GLN B 1 100 ? 9.516 12.141 15.594 1 98.75 100 GLN B CA 1
ATOM 1991 C C . GLN B 1 100 ? 8.156 12.789 15.367 1 98.75 100 GLN B C 1
ATOM 1993 O O . GLN B 1 100 ? 8.062 14.008 15.203 1 98.75 100 GLN B O 1
ATOM 1998 N N . TYR B 1 101 ? 7.145 11.945 15.273 1 98.5 101 TYR B N 1
ATOM 1999 C CA . TYR B 1 101 ? 5.762 12.391 15.117 1 98.5 101 TYR B CA 1
ATOM 2000 C C . TYR B 1 101 ? 4.816 11.531 15.953 1 98.5 101 TYR B C 1
ATOM 2002 O O . TYR B 1 101 ? 4.957 10.305 15.992 1 98.5 101 TYR B O 1
ATOM 2010 N N . GLU B 1 102 ? 3.932 12.141 16.656 1 98.12 102 GLU B N 1
ATOM 2011 C CA . GLU B 1 102 ? 2.896 11.438 17.406 1 98.12 102 GLU B CA 1
ATOM 2012 C C . GLU B 1 102 ? 1.572 12.195 17.359 1 98.12 102 GLU B C 1
ATOM 2014 O O . GLU B 1 102 ? 1.518 13.383 17.703 1 98.12 102 GLU B O 1
ATOM 2019 N N . ASP B 1 103 ? 0.563 11.523 16.891 1 96.88 103 ASP B N 1
ATOM 2020 C CA . ASP B 1 103 ? -0.828 11.969 16.922 1 96.88 103 ASP B CA 1
ATOM 2021 C C . ASP B 1 103 ? -1.746 10.859 17.438 1 96.88 103 ASP B C 1
ATOM 2023 O O . ASP B 1 103 ? -2.078 9.93 16.703 1 96.88 103 ASP B O 1
ATOM 2027 N N . GLU B 1 104 ? -2.24 10.984 18.641 1 95.62 104 GLU B N 1
ATOM 2028 C CA . GLU B 1 104 ? -2.979 9.898 19.281 1 95.62 104 GLU B CA 1
ATOM 2029 C C . GLU B 1 104 ? -4.473 10 18.984 1 95.62 104 GLU B C 1
ATOM 2031 O O . GLU B 1 104 ? -5.23 9.062 19.25 1 95.62 104 GLU B O 1
ATOM 2036 N N . ASN B 1 105 ? -4.852 11.141 18.469 1 94.38 105 ASN B N 1
ATOM 2037 C CA . ASN B 1 105 ? -6.281 11.375 18.312 1 94.38 105 ASN B CA 1
ATOM 2038 C C . ASN B 1 105 ? -6.598 12.031 16.969 1 94.38 105 ASN B C 1
ATOM 2040 O O . ASN B 1 105 ? -7.355 12.992 16.906 1 94.38 105 ASN B O 1
ATOM 2044 N N . ASN B 1 106 ? -5.965 11.555 15.922 1 95.25 106 ASN B N 1
ATOM 2045 C CA . ASN B 1 106 ? -6.273 12.109 14.609 1 95.25 106 ASN B CA 1
ATOM 2046 C C . ASN B 1 106 ? -7.707 11.805 14.188 1 95.25 106 ASN B C 1
ATOM 2048 O O . ASN B 1 106 ? -8.055 10.641 13.945 1 95.25 106 ASN B O 1
ATOM 2052 N N . ARG B 1 107 ? -8.531 12.773 14.016 1 91.75 107 ARG B N 1
ATOM 2053 C CA . ARG B 1 107 ? -9.953 12.562 13.758 1 91.75 107 ARG B CA 1
ATOM 2054 C C . ARG B 1 107 ? -10.242 12.531 12.258 1 91.75 107 ARG B C 1
ATOM 2056 O O . ARG B 1 107 ? -11.367 12.266 11.844 1 91.75 107 ARG B O 1
ATOM 2063 N N . TYR B 1 108 ? -9.25 12.82 11.422 1 92.62 108 TYR B N 1
ATOM 2064 C CA . TYR B 1 108 ? -9.484 12.93 9.984 1 92.62 108 TYR B CA 1
ATOM 2065 C C . TYR B 1 108 ? -9.078 11.641 9.266 1 92.62 108 TYR B C 1
ATOM 2067 O O . TYR B 1 108 ? -9.797 11.172 8.383 1 92.62 108 TYR B O 1
ATOM 2075 N N . VAL B 1 109 ? -7.961 11.062 9.68 1 96 109 VAL B N 1
ATOM 2076 C CA . VAL B 1 109 ? -7.406 9.898 9.008 1 96 109 VAL B CA 1
ATOM 2077 C C . VAL B 1 109 ? -8.203 8.648 9.383 1 96 109 VAL B C 1
ATOM 2079 O O . VAL B 1 109 ? -8.539 8.453 10.555 1 96 109 VAL B O 1
ATOM 2082 N N . THR B 1 110 ? -8.523 7.871 8.367 1 94.75 110 THR B N 1
ATOM 2083 C CA . THR B 1 110 ? -9.203 6.605 8.625 1 94.75 110 THR B CA 1
ATOM 2084 C C . THR B 1 110 ? -8.516 5.461 7.887 1 94.75 110 THR B C 1
ATOM 2086 O O . THR B 1 110 ? -8 5.648 6.785 1 94.75 110 THR B O 1
ATOM 2089 N N . LEU B 1 111 ? -8.578 4.258 8.484 1 94.19 111 LEU B N 1
ATOM 2090 C CA . LEU B 1 111 ? -7.957 3.066 7.914 1 94.19 111 LEU B CA 1
ATOM 2091 C C . LEU B 1 111 ? -9.008 2.152 7.293 1 94.19 111 LEU B C 1
ATOM 2093 O O . LEU B 1 111 ? -8.703 1.024 6.898 1 94.19 111 LEU B O 1
ATOM 2097 N N . TYR B 1 112 ? -10.195 2.627 7.207 1 87.62 112 TYR B N 1
ATOM 2098 C CA . TYR B 1 112 ? -11.258 1.813 6.633 1 87.62 112 TYR B CA 1
ATOM 2099 C C . TYR B 1 112 ? -12.234 2.674 5.836 1 87.62 112 TYR B C 1
ATOM 2101 O O . TYR B 1 112 ? -12.211 3.902 5.941 1 87.62 112 TYR B O 1
ATOM 2109 N N . GLY B 1 113 ? -12.938 1.93 4.984 1 84.94 113 GLY B N 1
ATOM 2110 C CA . GLY B 1 113 ? -13.961 2.635 4.227 1 84.94 113 GLY B CA 1
ATOM 2111 C C . GLY B 1 113 ? -13.414 3.334 2.996 1 84.94 113 GLY B C 1
ATOM 2112 O O . GLY B 1 113 ? -12.281 3.086 2.586 1 84.94 113 GLY B O 1
ATOM 2113 N N . ARG B 1 114 ? -14.156 4.176 2.391 1 84 114 ARG B N 1
ATOM 2114 C CA . ARG B 1 114 ? -13.867 4.801 1.104 1 84 114 ARG B CA 1
ATOM 2115 C C . ARG B 1 114 ? -12.656 5.723 1.205 1 84 114 ARG B C 1
ATOM 2117 O O . ARG B 1 114 ? -11.883 5.844 0.254 1 84 114 ARG B O 1
ATOM 2124 N N . ASN B 1 115 ? -12.523 6.328 2.361 1 91.38 115 ASN B N 1
ATOM 2125 C CA . ASN B 1 115 ? -11.438 7.289 2.506 1 91.38 115 ASN B CA 1
ATOM 2126 C C . ASN B 1 115 ? -10.25 6.688 3.24 1 91.38 115 ASN B C 1
ATOM 2128 O O . ASN B 1 115 ? -9.414 7.414 3.783 1 91.38 115 ASN B O 1
ATOM 2132 N N . SER B 1 116 ? -10.234 5.34 3.293 1 93.44 116 SER B N 1
ATOM 2133 C CA . SER B 1 116 ? -9.094 4.68 3.914 1 93.44 116 SER B CA 1
ATOM 2134 C C . SER B 1 116 ? -7.781 5.168 3.311 1 93.44 116 SER B C 1
ATOM 2136 O O . SER B 1 116 ? -7.672 5.328 2.092 1 93.44 116 SER B O 1
ATOM 2138 N N . VAL B 1 117 ? -6.785 5.293 4.156 1 96.94 117 VAL B N 1
ATOM 2139 C CA . VAL B 1 117 ? -5.496 5.754 3.648 1 96.94 117 VAL B CA 1
ATOM 2140 C C . VAL B 1 117 ? -4.617 4.551 3.312 1 96.94 117 VAL B C 1
ATOM 2142 O O . VAL B 1 117 ? -3.506 4.711 2.803 1 96.94 117 VAL B O 1
ATOM 2145 N N . ILE B 1 118 ? -5.086 3.355 3.607 1 96.19 118 ILE B N 1
ATOM 2146 C CA . ILE B 1 118 ? -4.344 2.162 3.211 1 96.19 118 ILE B CA 1
ATOM 2147 C C . ILE B 1 118 ? -4.164 2.148 1.694 1 96.19 118 ILE B C 1
ATOM 2149 O O . ILE B 1 118 ? -5.105 2.414 0.947 1 96.19 118 ILE B O 1
ATOM 2153 N N . GLY B 1 119 ? -2.906 1.869 1.29 1 97.06 119 GLY B N 1
ATOM 2154 C CA . GLY B 1 119 ? -2.578 1.841 -0.126 1 97.06 119 GLY B CA 1
ATOM 2155 C C . GLY B 1 119 ? -2.139 3.189 -0.664 1 97.06 119 GLY B C 1
ATOM 2156 O O . GLY B 1 119 ? -1.706 3.293 -1.813 1 97.06 119 GLY B O 1
ATOM 2157 N N . ARG B 1 120 ? -2.24 4.219 0.093 1 97.31 120 ARG B N 1
ATOM 2158 C CA . ARG B 1 120 ? -1.778 5.547 -0.299 1 97.31 120 ARG B CA 1
ATOM 2159 C C . ARG B 1 120 ? -0.351 5.789 0.177 1 97.31 120 ARG B C 1
ATOM 2161 O O . ARG B 1 120 ? 0.187 5.016 0.971 1 97.31 120 ARG B O 1
ATOM 2168 N N . GLY B 1 121 ? 0.211 6.82 -0.373 1 97.88 121 GLY B N 1
ATOM 2169 C CA . GLY B 1 121 ? 1.561 7.184 0.028 1 97.88 121 GLY B CA 1
ATOM 2170 C C . GLY B 1 121 ? 1.595 8.164 1.185 1 97.88 121 GLY B C 1
ATOM 2171 O O . GLY B 1 121 ? 0.642 8.922 1.396 1 97.88 121 GLY B O 1
ATOM 2172 N N . ILE B 1 122 ? 2.639 8.172 1.903 1 98.62 122 ILE B N 1
ATOM 2173 C CA . ILE B 1 122 ? 2.955 9.156 2.932 1 98.62 122 ILE B CA 1
ATOM 2174 C C . ILE B 1 122 ? 4.371 9.68 2.723 1 98.62 122 ILE B C 1
ATOM 2176 O O . ILE B 1 122 ? 5.281 8.922 2.381 1 98.62 122 ILE B O 1
ATOM 2180 N N . ALA B 1 123 ? 4.512 11.008 2.957 1 98.44 123 ALA B N 1
ATOM 2181 C CA . ALA B 1 123 ? 5.793 11.594 2.578 1 98.44 123 ALA B CA 1
ATOM 2182 C C . ALA B 1 123 ? 6.246 12.625 3.611 1 98.44 123 ALA B C 1
ATOM 2184 O O . ALA B 1 123 ? 5.422 13.273 4.254 1 98.44 123 ALA B O 1
ATOM 2185 N N . VAL B 1 124 ? 7.523 12.719 3.707 1 98.5 124 VAL B N 1
ATOM 2186 C CA . VAL B 1 124 ? 8.227 13.805 4.379 1 98.5 124 VAL B CA 1
ATOM 2187 C C . VAL B 1 124 ? 8.742 14.797 3.344 1 98.5 124 VAL B C 1
ATOM 2189 O O . VAL B 1 124 ? 9.32 14.406 2.326 1 98.5 124 VAL B O 1
ATOM 2192 N N . PHE B 1 125 ? 8.562 16.078 3.695 1 98.06 125 PHE B N 1
ATOM 2193 C CA . PHE B 1 125 ? 8.93 17.094 2.723 1 98.06 125 PHE B CA 1
ATOM 2194 C C . PHE B 1 125 ? 10.148 17.891 3.191 1 98.06 125 PHE B C 1
ATOM 2196 O O . PHE B 1 125 ? 10.555 17.766 4.348 1 98.06 125 PHE B O 1
ATOM 2203 N N . GLU B 1 126 ? 10.711 18.594 2.268 1 97 126 GLU B N 1
ATOM 2204 C CA . GLU B 1 126 ? 11.977 19.297 2.492 1 97 126 GLU B CA 1
ATOM 2205 C C . GLU B 1 126 ? 11.812 20.438 3.488 1 97 126 GLU B C 1
ATOM 2207 O O . GLU B 1 126 ? 12.703 20.703 4.297 1 97 126 GLU B O 1
ATOM 2212 N N . ASN B 1 127 ? 10.664 21.156 3.447 1 97.31 127 ASN B N 1
ATOM 2213 C CA . ASN B 1 127 ? 10.414 22.312 4.301 1 97.31 127 ASN B CA 1
ATOM 2214 C C . ASN B 1 127 ? 9.242 22.062 5.246 1 97.31 127 ASN B C 1
ATOM 2216 O O . ASN B 1 127 ? 8.391 21.219 4.984 1 97.31 127 ASN B O 1
ATOM 2220 N N . PRO B 1 128 ? 9.219 22.844 6.371 1 97.31 128 PRO B N 1
ATOM 2221 C CA . PRO B 1 128 ? 8.039 22.75 7.234 1 97.31 128 PRO B CA 1
ATOM 2222 C C . PRO B 1 128 ? 6.781 23.312 6.574 1 97.31 128 PRO B C 1
ATOM 2224 O O . PRO B 1 128 ? 6.871 24.234 5.758 1 97.31 128 PRO B O 1
ATOM 2227 N N . ASP B 1 129 ? 5.688 22.672 6.883 1 96.06 129 ASP B N 1
ATOM 2228 C CA . ASP B 1 129 ? 4.395 23.25 6.531 1 96.06 129 ASP B CA 1
ATOM 2229 C C . ASP B 1 129 ? 4.164 24.578 7.27 1 96.06 129 ASP B C 1
ATOM 2231 O O . ASP B 1 129 ? 4.145 24.609 8.5 1 96.06 129 ASP B O 1
ATOM 2235 N N . ASP B 1 130 ? 3.869 25.609 6.633 1 93.5 130 ASP B N 1
ATOM 2236 C CA . ASP B 1 130 ? 3.715 26.906 7.262 1 93.5 130 ASP B CA 1
ATOM 2237 C C . ASP B 1 130 ? 2.264 27.156 7.668 1 93.5 130 ASP B C 1
ATOM 2239 O O . ASP B 1 130 ? 1.931 28.234 8.18 1 93.5 130 ASP B O 1
ATOM 2243 N N . GLY B 1 131 ? 1.371 26.203 7.41 1 87.56 131 GLY B N 1
ATOM 2244 C CA . GLY B 1 131 ? -0.022 26.297 7.812 1 87.56 131 GLY B CA 1
ATOM 2245 C C . GLY B 1 131 ? -0.796 27.344 7.043 1 87.56 131 GLY B C 1
ATOM 2246 O O . GLY B 1 131 ? -1.724 27.969 7.574 1 87.56 131 GLY B O 1
ATOM 2247 N N . ALA B 1 132 ? -0.362 27.594 5.895 1 82.31 132 ALA B N 1
ATOM 2248 C CA . ALA B 1 132 ? -0.964 28.594 5.023 1 82.31 132 ALA B CA 1
ATOM 2249 C C . ALA B 1 132 ? -0.873 29.984 5.645 1 82.31 132 ALA B C 1
ATOM 2251 O O . ALA B 1 132 ? -1.801 30.797 5.523 1 82.31 132 ALA B O 1
ATOM 2252 N N . THR B 1 133 ? 0.081 30.266 6.352 1 81.81 133 THR B N 1
ATOM 2253 C CA . THR B 1 133 ? 0.209 31.547 7.039 1 81.81 133 THR B CA 1
ATOM 2254 C C . THR B 1 133 ? 0.745 32.625 6.09 1 81.81 133 THR B C 1
ATOM 2256 O O . THR B 1 133 ? 0.628 33.812 6.367 1 81.81 133 THR B O 1
ATOM 2259 N N . LYS B 1 134 ? 1.368 32.188 5.008 1 84.94 134 LYS B N 1
ATOM 2260 C CA . LYS B 1 134 ? 1.893 33.125 4.043 1 84.94 134 LYS B CA 1
ATOM 2261 C C . LYS B 1 134 ? 0.902 33.375 2.902 1 84.94 134 LYS B C 1
ATOM 2263 O O . LYS B 1 134 ? 0.07 32.5 2.613 1 84.94 134 LYS B O 1
ATOM 2268 N N . ASN B 1 135 ? 0.836 34.469 2.373 1 85.5 135 ASN B N 1
ATOM 2269 C CA . ASN B 1 135 ? -0.076 34.812 1.29 1 85.5 135 ASN B CA 1
ATOM 2270 C C . ASN B 1 135 ? 0.529 34.5 -0.075 1 85.5 135 ASN B C 1
ATOM 2272 O O . ASN B 1 135 ? 0.617 35.375 -0.938 1 85.5 135 ASN B O 1
ATOM 2276 N N . THR B 1 136 ? 1.074 33.344 -0.287 1 89.62 136 THR B N 1
ATOM 2277 C CA . THR B 1 136 ? 1.589 32.875 -1.57 1 89.62 136 THR B CA 1
ATOM 2278 C C . THR B 1 136 ? 0.8 31.656 -2.062 1 89.62 136 THR B C 1
ATOM 2280 O O . THR B 1 136 ? 0.123 30.984 -1.277 1 89.62 136 THR B O 1
ATOM 2283 N N . ALA B 1 137 ? 0.909 31.406 -3.324 1 90.5 137 ALA B N 1
ATOM 2284 C CA . ALA B 1 137 ? 0.24 30.266 -3.93 1 90.5 137 ALA B CA 1
ATOM 2285 C C . ALA B 1 137 ? 0.756 28.953 -3.342 1 90.5 137 ALA B C 1
ATOM 2287 O O . ALA B 1 137 ? -0.022 28.031 -3.084 1 90.5 137 ALA B O 1
ATOM 2288 N N . ALA B 1 138 ? 2.008 28.891 -3.152 1 89.5 138 ALA B N 1
ATOM 2289 C CA . ALA B 1 138 ? 2.617 27.688 -2.604 1 89.5 138 ALA B CA 1
ATOM 2290 C C . ALA B 1 138 ? 2.129 27.422 -1.182 1 89.5 138 ALA B C 1
ATOM 2292 O O . ALA B 1 138 ? 1.846 26.281 -0.818 1 89.5 138 ALA B O 1
ATOM 2293 N N . SER B 1 139 ? 2.035 28.453 -0.416 1 91.25 139 SER B N 1
ATOM 2294 C CA . SER B 1 139 ? 1.529 28.344 0.948 1 91.25 139 SER B CA 1
ATOM 2295 C C . SER B 1 139 ? 0.086 27.844 0.964 1 91.25 139 SER B C 1
ATOM 2297 O O . SER B 1 139 ? -0.258 26.938 1.723 1 91.25 139 SER B O 1
ATOM 2299 N N . ARG B 1 140 ? -0.674 28.328 0.094 1 88.5 140 ARG B N 1
ATOM 2300 C CA . ARG B 1 140 ? -2.088 27.984 0.037 1 88.5 140 ARG B CA 1
ATOM 2301 C C . ARG B 1 140 ? -2.277 26.562 -0.504 1 88.5 140 ARG B C 1
ATOM 2303 O O . ARG B 1 140 ? -3.254 25.891 -0.168 1 88.5 140 ARG B O 1
ATOM 2310 N N . PHE B 1 141 ? -1.385 26.141 -1.264 1 89.38 141 PHE B N 1
ATOM 2311 C CA . PHE B 1 141 ? -1.508 24.844 -1.913 1 89.38 141 PHE B CA 1
ATOM 2312 C C . PHE B 1 141 ? -1.229 23.719 -0.926 1 89.38 141 PHE B C 1
ATOM 2314 O O . PHE B 1 141 ? -2.066 22.828 -0.732 1 89.38 141 PHE B O 1
ATOM 2321 N N . ASN B 1 142 ? -0.059 23.812 -0.304 1 91.81 142 ASN B N 1
ATOM 2322 C CA . ASN B 1 142 ? 0.267 22.719 0.601 1 91.81 142 ASN B CA 1
ATOM 2323 C C . ASN B 1 142 ? 1.157 23.188 1.749 1 91.81 142 ASN B C 1
ATOM 2325 O O . ASN B 1 142 ? 1.886 22.391 2.34 1 91.81 142 ASN B O 1
ATOM 2329 N N . GLY B 1 143 ? 1.165 24.531 1.973 1 93.56 143 GLY B N 1
ATOM 2330 C CA . GLY B 1 143 ? 1.925 25.062 3.096 1 93.56 143 GLY B CA 1
ATOM 2331 C C . GLY B 1 143 ? 3.387 25.297 2.77 1 93.56 143 GLY B C 1
ATOM 2332 O O . GLY B 1 143 ? 4.23 25.344 3.668 1 93.56 143 GLY B O 1
ATOM 2333 N N . ASP B 1 144 ? 3.705 25.297 1.466 1 95.81 144 ASP B N 1
ATOM 2334 C CA . ASP B 1 144 ? 5.043 25.609 0.976 1 95.81 144 ASP B CA 1
ATOM 2335 C C . ASP B 1 144 ? 6.062 24.578 1.479 1 95.81 144 ASP B C 1
ATOM 2337 O O . ASP B 1 144 ? 7.16 24.953 1.902 1 95.81 144 ASP B O 1
ATOM 2341 N N . VAL B 1 145 ? 5.711 23.391 1.421 1 96.44 145 VAL B N 1
ATOM 2342 C CA . VAL B 1 145 ? 6.527 22.359 2.049 1 96.44 145 VAL B CA 1
ATOM 2343 C C . VAL B 1 145 ? 7.664 21.953 1.112 1 96.44 145 VAL B C 1
ATOM 2345 O O . VAL B 1 145 ? 8.602 21.266 1.523 1 96.44 145 VAL B O 1
ATOM 2348 N N . GLY B 1 146 ? 7.68 22.328 -0.185 1 96.25 146 GLY B N 1
ATOM 2349 C CA . GLY B 1 146 ? 8.734 21.969 -1.12 1 96.25 146 GLY B CA 1
ATOM 2350 C C . GLY B 1 146 ? 8.648 20.531 -1.602 1 96.25 146 GLY B C 1
ATOM 2351 O O . GLY B 1 146 ? 7.562 19.969 -1.692 1 96.25 146 GLY B O 1
ATOM 2352 N N . ALA B 1 147 ? 9.773 19.906 -1.985 1 95.81 147 ALA B N 1
ATOM 2353 C CA . ALA B 1 147 ? 9.828 18.578 -2.604 1 95.81 147 ALA B CA 1
ATOM 2354 C C . ALA B 1 147 ? 9.727 17.484 -1.551 1 95.81 147 ALA B C 1
ATOM 2356 O O . ALA B 1 147 ? 10.234 17.625 -0.438 1 95.81 147 ALA B O 1
ATOM 2357 N N . PRO B 1 148 ? 9.062 16.422 -1.937 1 97.25 148 PRO B N 1
ATOM 2358 C CA . PRO B 1 148 ? 9.164 15.273 -1.036 1 97.25 148 PRO B CA 1
ATOM 2359 C C . PRO B 1 148 ? 10.57 14.672 -1 1 97.25 148 PRO B C 1
ATOM 2361 O O . PRO B 1 148 ? 11.195 14.5 -2.049 1 97.25 148 PRO B O 1
ATOM 2364 N N . ILE B 1 149 ? 11.055 14.305 0.184 1 97 149 ILE B N 1
ATOM 2365 C CA . ILE B 1 149 ? 12.445 13.859 0.274 1 97 149 ILE B CA 1
ATOM 2366 C C . ILE B 1 149 ? 12.484 12.398 0.712 1 97 149 ILE B C 1
ATOM 2368 O O . ILE B 1 149 ? 13.508 11.727 0.557 1 97 149 ILE B O 1
ATOM 2372 N N . ALA B 1 150 ? 11.438 11.898 1.32 1 97.81 150 ALA B N 1
ATOM 2373 C CA . ALA B 1 150 ? 11.273 10.492 1.692 1 97.81 150 ALA B CA 1
ATOM 2374 C C . ALA B 1 150 ? 9.797 10.102 1.704 1 97.81 150 ALA B C 1
ATOM 2376 O O . ALA B 1 150 ? 8.93 10.938 1.955 1 97.81 150 ALA B O 1
ATOM 2377 N N . CYS B 1 151 ? 9.57 8.867 1.397 1 97.69 151 CYS B N 1
ATOM 2378 C CA . CYS B 1 151 ? 8.172 8.453 1.331 1 97.69 151 CYS B CA 1
ATOM 2379 C C . CYS B 1 151 ? 8.055 6.938 1.44 1 97.69 151 CYS B C 1
ATOM 2381 O O . CYS B 1 151 ? 9.062 6.23 1.505 1 97.69 151 CYS B O 1
ATOM 2383 N N . GLY B 1 152 ? 6.871 6.449 1.514 1 97.12 152 GLY B N 1
ATOM 2384 C CA . GLY B 1 152 ? 6.484 5.047 1.522 1 97.12 152 GLY B CA 1
ATOM 2385 C C . GLY B 1 152 ? 4.996 4.84 1.304 1 97.12 152 GLY B C 1
ATOM 2386 O O . GLY B 1 152 ? 4.223 5.801 1.309 1 97.12 152 GLY B O 1
ATOM 2387 N N . ILE B 1 153 ? 4.613 3.607 1.088 1 97.69 153 ILE B N 1
ATOM 2388 C CA . ILE B 1 153 ? 3.211 3.244 0.924 1 97.69 153 ILE B CA 1
ATOM 2389 C C . ILE B 1 153 ? 2.662 2.701 2.24 1 97.69 153 ILE B C 1
ATOM 2391 O O . ILE B 1 153 ? 3.342 1.946 2.939 1 97.69 153 ILE B O 1
ATOM 2395 N N . ILE B 1 154 ? 1.473 3.08 2.551 1 98.19 154 ILE B N 1
ATOM 2396 C CA . ILE B 1 154 ? 0.822 2.609 3.77 1 98.19 154 ILE B CA 1
ATOM 2397 C C . ILE B 1 154 ? 0.236 1.218 3.537 1 98.19 154 ILE B C 1
ATOM 2399 O O . ILE B 1 154 ? -0.722 1.06 2.775 1 98.19 154 ILE B O 1
ATOM 2403 N N . GLY B 1 155 ? 0.82 0.255 4.172 1 97.44 155 GLY B N 1
ATOM 2404 C CA . GLY B 1 155 ? 0.411 -1.132 4.012 1 97.44 155 GLY B CA 1
ATOM 2405 C C . GLY B 1 155 ? -0.387 -1.658 5.188 1 97.44 155 GLY B C 1
ATOM 2406 O O . GLY B 1 155 ? -0.221 -1.19 6.316 1 97.44 155 GLY B O 1
ATOM 2407 N N . ARG B 1 156 ? -1.161 -2.656 4.902 1 95.25 156 ARG B N 1
ATOM 2408 C CA . ARG B 1 156 ? -1.948 -3.33 5.93 1 95.25 156 ARG B CA 1
ATOM 2409 C C . ARG B 1 156 ? -1.068 -4.23 6.789 1 95.25 156 ARG B C 1
ATOM 2411 O O . ARG B 1 156 ? -0.173 -4.906 6.277 1 95.25 156 ARG B O 1
ATOM 2418 N N . VAL B 1 157 ? -1.322 -4.27 8.039 1 93 157 VAL B N 1
ATOM 2419 C CA . VAL B 1 157 ? -0.636 -5.242 8.883 1 93 157 VAL B CA 1
ATOM 2420 C C . VAL B 1 157 ? -1.622 -5.848 9.883 1 93 157 VAL B C 1
ATOM 2422 O O . VAL B 1 157 ? -2.656 -5.25 10.18 1 93 157 VAL B O 1
ATOM 2425 N N . GLY B 1 158 ? -1.329 -7.176 10.055 1 77.44 158 GLY B N 1
ATOM 2426 C CA . GLY B 1 158 ? -2.096 -7.859 11.086 1 77.44 158 GLY B CA 1
ATOM 2427 C C . GLY B 1 158 ? -1.469 -7.754 12.469 1 77.44 158 GLY B C 1
ATOM 2428 O O . GLY B 1 158 ? -0.317 -7.336 12.602 1 77.44 158 GLY B O 1
ATOM 2429 N N . GLY B 1 159 ? -2.207 -7.961 13.477 1 62.38 159 GLY B N 1
ATOM 2430 C CA . GLY B 1 159 ? -1.706 -8.148 14.828 1 62.38 159 GLY B CA 1
ATOM 2431 C C . GLY B 1 159 ? -1.134 -6.879 15.43 1 62.38 159 GLY B C 1
ATOM 2432 O O . GLY B 1 159 ? -1.209 -5.809 14.828 1 62.38 159 GLY B O 1
ATOM 2433 N N . GLU B 1 160 ? -0.71 -6.953 16.812 1 48.38 160 GLU B N 1
ATOM 2434 C CA . GLU B 1 160 ? -0.048 -5.852 17.516 1 48.38 160 GLU B CA 1
ATOM 2435 C C . GLU B 1 160 ? 1.347 -5.602 16.938 1 48.38 160 GLU B C 1
ATOM 2437 O O . GLU B 1 160 ? 2.002 -6.527 16.469 1 48.38 160 GLU B O 1
ATOM 2442 N N . PHE B 1 161 ? 1.61 -4.285 16.438 1 40.84 161 PHE B N 1
ATOM 2443 C CA . PHE B 1 161 ? 3.008 -3.988 16.141 1 40.84 161 PHE B CA 1
ATOM 2444 C C . PHE B 1 161 ? 3.916 -4.504 17.25 1 40.84 161 PHE B C 1
ATOM 2446 O O . PHE B 1 161 ? 3.504 -4.594 18.406 1 40.84 161 PHE B O 1
#

Sequence (322 aa):
FNLFPADDVIRAISQIRSEYDDVKGVVTFHQQHTANSPCTIRANITGLSGEHGFAILDWGNMVSGCYSLGNTFNPDRVSHAPFEHALHRVGTLGNIIDGQYEDENNRYVTLYGRNSVIGRGIAVFENPDDGATKNTAASRFNGDVGAPIACGIIGRVGGEFFNLFPADDVIRAISQIRSEYDDVKGVVTFHQQHTANSPCTIRANITGLSGEHGFAILDWGNMVSGCYSLGNTFNPDRVSHAPFEHALHRVGTLGNIIDGQYEDENNRYVTLYGRNSVIGRGIAVFENPDDGATKNTAASRFNGDVGAPIACGIIGRVGGEF

Organism: Toxocara canis (NCBI:txid6265)

InterPro domains:
  IPR001424 Superoxide dismutase, copper/zinc binding domain [PF00080] (23-154)
  IPR001424 Superoxide dismutase, copper/zinc binding domain [PR00068] (53-75)
  IPR001424 Superoxide dismutase, copper/zinc binding domain [PR00068] (104-126)
  IPR001424 Superoxide dismutase, copper/zinc binding domain [PR00068] (129-155)
  IPR024134 Superoxide dismutase (Cu/Zn) / superoxide dismutase copper chaperone [PTHR10003] (19-158)
  IPR036423 Superoxide dismutase-like, copper/zinc binding domain superfamily [G3DSA:2.60.40.200] (6-158)
  IPR036423 Superoxide dismutase-like, copper/zinc binding domain superfamily [SSF49329] (21-158)